Protein AF-A0A4V1VGE4-F1 (afdb_monomer)

Sequence (215 aa):
MSDNNEFGLTLDGLDRSDQLVPPGRWAVPATAMPQLSWGDLATVPGPGGRGWVIDEMTIAEPVEGANGEAGYLLVPMGESVAARRRGEENGEGMVAVMPRWEATQNIYVYRDESISGRRDALPEAAPAMLERVGSSMFEPPMLRPRPAVELPSFIGRRMRGVIEGKWVWCVPITEPYEAGDDINVDVVRMSTWPSVIYGQDVPTFTIPAHRLFTY

Structure (mmCIF, N/CA/C/O backbone):
data_AF-A0A4V1VGE4-F1
#
_entry.id   AF-A0A4V1VGE4-F1
#
loop_
_atom_site.group_PDB
_atom_site.id
_atom_site.type_symbol
_atom_site.label_atom_id
_atom_site.label_alt_id
_atom_site.label_comp_id
_atom_site.label_asym_id
_atom_site.label_entity_id
_atom_site.label_seq_id
_atom_site.pdbx_PDB_ins_code
_atom_site.Cartn_x
_atom_site.Cartn_y
_atom_site.Cartn_z
_atom_site.occupancy
_atom_site.B_iso_or_equiv
_atom_site.auth_seq_id
_atom_site.auth_comp_id
_atom_site.auth_asym_id
_atom_site.auth_atom_id
_atom_site.pdbx_PDB_model_num
ATOM 1 N N . MET A 1 1 ? 9.790 22.008 8.834 1.00 28.47 1 MET A N 1
ATOM 2 C CA . MET A 1 1 ? 10.632 20.815 8.640 1.00 28.47 1 MET A CA 1
ATOM 3 C C . MET A 1 1 ? 9.797 19.859 7.825 1.00 28.47 1 MET A C 1
ATOM 5 O O . MET A 1 1 ? 8.731 19.484 8.285 1.00 28.47 1 MET A O 1
ATOM 9 N N . SER A 1 2 ? 10.171 19.635 6.570 1.00 28.59 2 SER A N 1
ATOM 10 C CA . SER A 1 2 ? 9.561 18.591 5.754 1.00 28.59 2 SER A CA 1
ATOM 11 C C . SER A 1 2 ? 10.011 17.265 6.346 1.00 28.59 2 SER A C 1
ATOM 13 O O . SER A 1 2 ? 11.214 17.004 6.348 1.00 28.59 2 SER A O 1
ATOM 15 N N . ASP A 1 3 ? 9.081 16.487 6.895 1.00 30.34 3 ASP A N 1
ATOM 16 C CA . ASP A 1 3 ? 9.358 15.103 7.257 1.00 30.34 3 ASP A CA 1
ATOM 17 C C . ASP A 1 3 ? 9.833 14.407 5.986 1.00 30.34 3 ASP A C 1
ATOM 19 O O . ASP A 1 3 ? 9.074 14.190 5.038 1.00 30.34 3 ASP A O 1
ATOM 23 N N . ASN A 1 4 ? 11.142 14.163 5.925 1.00 30.50 4 ASN A N 1
ATOM 24 C CA . ASN A 1 4 ? 11.716 13.296 4.923 1.00 30.50 4 ASN A CA 1
ATOM 25 C C . ASN A 1 4 ? 11.051 11.950 5.146 1.00 30.50 4 ASN A C 1
ATOM 27 O O . ASN A 1 4 ? 11.245 11.304 6.170 1.00 30.50 4 ASN A O 1
ATOM 31 N N . ASN A 1 5 ? 10.209 11.592 4.190 1.00 39.81 5 ASN A N 1
ATOM 32 C CA . ASN A 1 5 ? 9.506 10.337 4.114 1.00 39.81 5 ASN A CA 1
ATOM 33 C C . ASN A 1 5 ? 10.549 9.231 3.892 1.00 39.81 5 ASN A C 1
ATOM 35 O O . ASN A 1 5 ? 10.782 8.779 2.772 1.00 39.81 5 ASN A O 1
ATOM 39 N N . GLU A 1 6 ? 11.247 8.873 4.972 1.00 35.44 6 GLU A N 1
ATOM 40 C CA . GLU A 1 6 ? 12.464 8.055 5.008 1.00 35.44 6 GLU A CA 1
ATOM 41 C C . GLU A 1 6 ? 12.228 6.666 4.390 1.00 35.44 6 GLU A C 1
ATOM 43 O O . GLU A 1 6 ? 13.157 5.998 3.945 1.00 35.44 6 GLU A O 1
ATOM 48 N N . PHE A 1 7 ? 10.961 6.276 4.227 1.00 37.47 7 PHE A N 1
ATOM 49 C CA . PHE A 1 7 ? 10.534 5.000 3.668 1.00 37.47 7 PHE A CA 1
ATOM 50 C C . PHE A 1 7 ? 10.117 5.036 2.189 1.00 37.47 7 PHE A C 1
ATOM 52 O O . PHE A 1 7 ? 9.757 3.987 1.663 1.00 37.47 7 PHE A O 1
ATOM 59 N N . GLY A 1 8 ? 10.171 6.183 1.494 1.00 31.58 8 GLY A N 1
ATOM 60 C CA . GLY A 1 8 ? 9.902 6.300 0.042 1.00 31.58 8 GLY A CA 1
ATOM 61 C C . GLY A 1 8 ? 8.455 6.018 -0.398 1.00 31.58 8 GLY A C 1
ATOM 62 O O . GLY A 1 8 ? 8.042 6.373 -1.501 1.00 31.58 8 GLY A O 1
ATOM 63 N N . LEU A 1 9 ? 7.652 5.453 0.497 1.00 38.41 9 LEU A N 1
ATOM 64 C CA . LEU A 1 9 ? 6.226 5.262 0.360 1.00 38.41 9 LEU A CA 1
ATOM 65 C C . LEU A 1 9 ? 5.553 6.641 0.385 1.00 38.41 9 LEU A C 1
ATOM 67 O O . LEU A 1 9 ? 5.329 7.209 1.451 1.00 38.41 9 LEU A O 1
ATOM 71 N N . THR A 1 10 ? 5.219 7.213 -0.771 1.00 40.41 10 THR A N 1
ATOM 72 C CA . THR A 1 10 ? 4.451 8.470 -0.827 1.00 40.41 10 THR A CA 1
ATOM 73 C C . THR A 1 10 ? 3.008 8.176 -0.384 1.00 40.41 10 THR A C 1
ATOM 75 O O . THR A 1 10 ? 2.148 7.870 -1.204 1.00 40.41 10 THR A O 1
ATOM 78 N N . LEU A 1 11 ? 2.761 8.155 0.934 1.00 46.00 11 LEU A N 1
ATOM 79 C CA . LEU A 1 11 ? 1.488 7.743 1.559 1.00 46.00 11 LEU A CA 1
ATOM 80 C C . LEU A 1 11 ? 0.749 8.893 2.238 1.00 46.00 11 LEU A C 1
ATOM 82 O O . LEU A 1 11 ? -0.369 8.661 2.710 1.00 46.00 11 LEU A O 1
ATOM 86 N N . ASP A 1 12 ? 1.355 10.079 2.299 1.00 42.59 12 ASP A N 1
ATOM 87 C CA . ASP A 1 12 ? 0.774 11.235 2.970 1.00 42.59 12 ASP A CA 1
ATOM 88 C C . ASP A 1 12 ? -0.404 11.766 2.159 1.00 42.59 12 ASP A C 1
ATOM 90 O O . ASP A 1 12 ? -0.267 12.272 1.044 1.00 42.59 12 ASP A O 1
ATOM 94 N N . GLY A 1 13 ? -1.592 11.558 2.724 1.00 45.75 13 GLY A N 1
ATOM 95 C CA . GLY A 1 13 ? -2.865 11.831 2.086 1.00 45.75 13 GLY A CA 1
ATOM 96 C C . GLY A 1 13 ? -3.118 13.306 1.803 1.00 45.75 13 GLY A C 1
ATOM 97 O O . GLY A 1 13 ? -2.630 14.211 2.479 1.00 45.75 13 GLY A O 1
ATOM 98 N N . LEU A 1 14 ? -3.965 13.511 0.799 1.00 52.72 14 LEU A N 1
ATOM 99 C CA . LEU A 1 14 ? -4.657 14.766 0.534 1.00 52.72 14 LEU A CA 1
ATOM 100 C C . LEU A 1 14 ? -5.490 15.164 1.767 1.00 52.72 14 LEU A C 1
ATOM 102 O O . LEU A 1 14 ? -6.092 14.295 2.399 1.00 52.72 14 LEU A O 1
ATOM 106 N N . ASP A 1 15 ? -5.532 16.462 2.077 1.00 48.47 15 ASP A N 1
ATOM 107 C CA . ASP A 1 15 ? -6.374 17.048 3.130 1.00 48.47 15 ASP A CA 1
ATOM 108 C C . ASP A 1 15 ? -7.856 16.758 2.836 1.00 48.47 15 ASP A C 1
ATOM 110 O O . ASP A 1 15 ? -8.393 17.230 1.828 1.00 48.47 15 ASP A O 1
ATOM 114 N N . ARG A 1 16 ? -8.466 15.841 3.601 1.00 57.81 16 ARG A N 1
ATOM 115 C CA . ARG A 1 16 ? -9.750 15.206 3.243 1.00 57.81 16 ARG A CA 1
ATOM 116 C C . ARG A 1 16 ? -10.560 14.736 4.462 1.00 57.81 16 ARG A C 1
ATOM 118 O O . ARG A 1 16 ? -11.236 13.711 4.369 1.00 57.81 16 ARG A O 1
ATOM 125 N N . SER A 1 17 ? -10.548 15.485 5.571 1.00 52.41 17 SER A N 1
ATOM 126 C CA . SER A 1 17 ? -11.372 15.218 6.775 1.00 52.41 17 SER A CA 1
ATOM 127 C C . SER A 1 17 ? -12.870 15.019 6.499 1.00 52.41 17 SER A C 1
ATOM 129 O O . SER A 1 17 ? -13.583 14.460 7.329 1.00 52.41 17 SER A O 1
ATOM 131 N N . ASP A 1 18 ? -13.338 15.445 5.325 1.00 54.56 18 ASP A N 1
ATOM 132 C CA . ASP A 1 18 ? -14.750 15.487 4.952 1.00 54.56 18 ASP A CA 1
ATOM 133 C C . ASP A 1 18 ? -15.189 14.259 4.121 1.00 54.56 18 ASP A C 1
ATOM 135 O O . ASP A 1 18 ? -16.362 14.133 3.762 1.00 54.56 18 ASP A O 1
ATOM 139 N N . GLN A 1 19 ? -14.266 13.351 3.766 1.00 61.22 19 GLN A N 1
ATOM 140 C CA . GLN A 1 19 ? -14.560 12.138 2.989 1.00 61.22 19 GLN A CA 1
ATOM 141 C C . GLN A 1 19 ? -14.631 10.902 3.892 1.00 61.22 19 GLN A C 1
ATOM 143 O O . GLN A 1 19 ? -13.645 10.530 4.518 1.00 61.22 19 GLN A O 1
ATOM 148 N N . LEU A 1 20 ? -15.787 10.228 3.907 1.00 72.19 20 LEU A N 1
ATOM 149 C CA . LEU A 1 20 ? -16.025 9.017 4.713 1.00 72.19 20 LEU A CA 1
ATOM 150 C C . LEU A 1 20 ? -15.375 7.746 4.139 1.00 72.19 20 LEU A C 1
ATOM 152 O O . LEU A 1 20 ? -15.193 6.775 4.866 1.00 72.19 20 LEU A O 1
ATOM 156 N N . VAL A 1 21 ? -15.045 7.744 2.845 1.00 81.44 21 VAL A N 1
ATOM 157 C CA . VAL A 1 21 ? -14.499 6.595 2.106 1.00 81.44 21 VAL A CA 1
ATOM 158 C C . VAL A 1 21 ? -13.274 7.076 1.320 1.00 81.44 21 VAL A C 1
ATOM 160 O O . VAL A 1 21 ? -13.351 8.150 0.709 1.00 81.44 21 VAL A O 1
ATOM 163 N N . PRO A 1 22 ? -12.148 6.339 1.318 1.00 82.56 22 PRO A N 1
ATOM 164 C CA . PRO A 1 22 ? -10.972 6.735 0.554 1.00 82.56 22 PRO A CA 1
ATOM 165 C C . PRO A 1 22 ? -11.231 6.593 -0.957 1.00 82.56 22 PRO A C 1
ATOM 167 O O . PRO A 1 22 ? -12.156 5.895 -1.361 1.00 82.56 22 PRO A O 1
ATOM 170 N N . PRO A 1 23 ? -10.451 7.250 -1.829 1.00 80.62 23 PRO A N 1
ATOM 171 C CA . PRO A 1 23 ? -10.647 7.143 -3.275 1.00 80.62 23 PRO A CA 1
ATOM 172 C C . PRO A 1 23 ? -10.359 5.725 -3.796 1.00 80.62 23 PRO A C 1
ATOM 174 O O . PRO A 1 23 ? -9.554 4.984 -3.220 1.00 80.62 23 PRO A O 1
ATOM 177 N N . GLY A 1 24 ? -10.978 5.374 -4.929 1.00 83.19 24 GLY A N 1
ATOM 178 C CA . GLY A 1 24 ? -10.543 4.240 -5.746 1.00 83.19 24 GLY A CA 1
ATOM 179 C C . GLY A 1 24 ? -9.117 4.441 -6.257 1.00 83.19 24 GLY A C 1
ATOM 180 O O . GLY A 1 24 ? -8.592 5.558 -6.237 1.00 83.19 24 GLY A O 1
ATOM 181 N N . ARG A 1 25 ? -8.468 3.363 -6.699 1.00 84.44 25 ARG A N 1
ATOM 182 C CA . ARG A 1 25 ? -7.099 3.419 -7.218 1.00 84.44 25 ARG A CA 1
ATOM 183 C C . ARG A 1 25 ? -7.015 2.851 -8.620 1.00 84.44 25 ARG A C 1
ATOM 185 O O . ARG A 1 25 ? -7.435 1.726 -8.874 1.00 84.44 25 ARG A O 1
ATOM 192 N N . TRP A 1 26 ? -6.419 3.627 -9.511 1.00 83.75 26 TRP A N 1
ATOM 193 C CA . TRP A 1 26 ? -6.215 3.264 -10.905 1.00 83.75 26 TRP A CA 1
ATOM 194 C C . TRP A 1 26 ? -4.772 2.847 -11.125 1.00 83.75 26 TRP A C 1
ATOM 196 O O . TRP A 1 26 ? -3.849 3.453 -10.578 1.00 83.75 26 TRP A O 1
ATOM 206 N N . ALA A 1 27 ? -4.586 1.804 -11.920 1.00 84.00 27 ALA A N 1
ATOM 207 C CA . ALA A 1 27 ? -3.272 1.383 -12.358 1.00 84.00 27 ALA A CA 1
ATOM 208 C C . ALA A 1 27 ? -2.800 2.304 -13.492 1.00 84.00 27 ALA A C 1
ATOM 210 O O . ALA A 1 27 ? -3.430 2.391 -14.544 1.00 84.00 27 ALA A O 1
ATOM 211 N N . VAL A 1 28 ? -1.692 3.005 -13.263 1.00 82.88 28 VAL A N 1
ATOM 212 C CA . VAL A 1 28 ? -1.073 3.923 -14.223 1.00 82.88 28 VAL A CA 1
ATOM 213 C C . VAL A 1 28 ? 0.210 3.283 -14.753 1.00 82.88 28 VAL A C 1
ATOM 215 O O . VAL A 1 28 ? 1.009 2.818 -13.936 1.00 82.88 28 VAL A O 1
ATOM 218 N N . PRO A 1 29 ? 0.447 3.247 -16.078 1.00 85.94 29 PRO A N 1
ATOM 219 C CA . PRO A 1 29 ? 1.703 2.741 -16.625 1.00 85.94 29 PRO A CA 1
ATOM 220 C C . PRO A 1 29 ? 2.905 3.486 -16.037 1.00 85.94 29 PRO A C 1
ATOM 222 O O . PRO A 1 29 ? 2.914 4.718 -16.004 1.00 85.94 29 PRO A O 1
ATOM 225 N N . ALA A 1 30 ? 3.944 2.761 -15.625 1.00 87.19 30 ALA A N 1
ATOM 226 C CA . ALA A 1 30 ? 5.162 3.356 -15.075 1.00 87.19 30 ALA A CA 1
ATOM 227 C C . ALA A 1 30 ? 5.861 4.297 -16.071 1.00 87.19 30 ALA A C 1
ATOM 229 O O . ALA A 1 30 ? 6.469 5.282 -15.667 1.00 87.19 30 ALA A O 1
ATOM 230 N N . THR A 1 31 ? 5.712 4.053 -17.376 1.00 84.00 31 THR A N 1
ATOM 231 C CA . THR A 1 31 ? 6.235 4.912 -18.454 1.00 84.00 31 THR A CA 1
ATOM 232 C C . THR A 1 31 ? 5.624 6.315 -18.483 1.00 84.00 31 THR A C 1
ATOM 234 O O . THR A 1 31 ? 6.225 7.228 -19.044 1.00 84.00 31 THR A O 1
ATOM 237 N N . ALA A 1 32 ? 4.439 6.499 -17.896 1.00 80.69 32 ALA A N 1
ATOM 238 C CA . ALA A 1 32 ? 3.758 7.789 -17.800 1.00 80.69 32 ALA A CA 1
ATOM 239 C C . ALA A 1 32 ? 4.060 8.528 -16.485 1.00 80.69 32 ALA A C 1
ATOM 241 O O . ALA A 1 32 ? 3.524 9.612 -16.247 1.00 80.69 32 ALA A O 1
ATOM 242 N N . MET A 1 33 ? 4.886 7.943 -15.618 1.00 78.06 33 MET A N 1
ATOM 243 C CA . MET A 1 33 ? 5.191 8.469 -14.296 1.00 78.06 33 MET A CA 1
ATOM 244 C C . MET A 1 33 ? 6.604 9.067 -14.263 1.00 78.06 33 MET A C 1
ATOM 246 O O . MET A 1 33 ? 7.485 8.627 -15.003 1.00 78.06 33 MET A O 1
ATOM 250 N N . PRO A 1 34 ? 6.863 10.039 -13.368 1.00 78.25 34 PRO A N 1
ATOM 251 C CA . PRO A 1 34 ? 8.222 10.303 -12.909 1.00 78.25 34 PRO A CA 1
ATOM 252 C C . PRO A 1 34 ? 8.872 9.019 -12.373 1.00 78.25 34 PRO A C 1
ATOM 254 O O . PRO A 1 34 ? 8.179 8.037 -12.097 1.00 78.25 34 PRO A O 1
ATOM 257 N N . GLN A 1 35 ? 10.192 9.045 -12.180 1.00 82.38 35 GLN A N 1
ATOM 258 C CA . GLN A 1 35 ? 10.927 7.911 -11.619 1.00 82.38 35 GLN A CA 1
ATOM 259 C C . GLN A 1 35 ? 10.235 7.375 -10.356 1.00 82.38 35 GLN A C 1
ATOM 261 O O . GLN A 1 35 ? 9.988 8.124 -9.411 1.00 82.38 35 GLN A O 1
ATOM 266 N N . LEU A 1 36 ? 9.909 6.081 -10.377 1.00 85.75 36 LEU A N 1
ATOM 267 C CA . LEU A 1 36 ? 9.234 5.415 -9.269 1.00 85.75 36 LEU A CA 1
ATOM 268 C C . LEU A 1 36 ? 10.149 5.295 -8.050 1.00 85.75 36 LEU A C 1
ATOM 270 O O . LEU A 1 36 ? 11.365 5.123 -8.186 1.00 85.75 36 LEU A O 1
ATOM 274 N N . SER A 1 37 ? 9.537 5.346 -6.870 1.00 83.31 37 SER A N 1
ATOM 275 C CA . SER A 1 37 ? 10.232 5.307 -5.583 1.00 83.31 37 SER A CA 1
ATOM 276 C C . SER A 1 37 ? 10.092 3.947 -4.915 1.00 83.31 37 SER A C 1
ATOM 278 O O . SER A 1 37 ? 9.105 3.241 -5.125 1.00 83.31 37 SER A O 1
ATOM 280 N N . TRP A 1 38 ? 11.047 3.604 -4.048 1.00 81.31 38 TRP A N 1
ATOM 281 C CA . TRP A 1 38 ? 10.937 2.433 -3.179 1.00 81.31 38 TRP A CA 1
ATOM 282 C C . TRP A 1 38 ? 9.576 2.403 -2.462 1.00 81.31 38 TRP A C 1
ATOM 284 O O . TRP A 1 38 ? 9.145 3.401 -1.885 1.00 81.31 38 TRP A O 1
ATOM 294 N N . GLY A 1 39 ? 8.922 1.244 -2.456 1.00 77.38 39 GLY A N 1
ATOM 295 C CA . GLY A 1 39 ? 7.640 1.021 -1.794 1.00 77.38 39 GLY A CA 1
ATOM 296 C C . GLY A 1 39 ? 6.418 1.350 -2.654 1.00 77.38 39 GLY A C 1
ATOM 297 O O . GLY A 1 39 ? 5.305 0.988 -2.268 1.00 77.38 39 GLY A O 1
ATOM 298 N N . ASP A 1 40 ? 6.584 1.977 -3.824 1.00 82.50 40 ASP A N 1
ATOM 299 C CA . ASP A 1 40 ? 5.468 2.184 -4.748 1.00 82.50 40 ASP A CA 1
ATOM 300 C C . ASP A 1 40 ? 4.785 0.851 -5.071 1.00 82.50 40 ASP A C 1
ATOM 302 O O . ASP A 1 40 ? 5.434 -0.122 -5.452 1.00 82.50 40 ASP A O 1
ATOM 306 N N . LEU A 1 41 ? 3.462 0.808 -4.912 1.00 85.00 41 LEU A N 1
ATOM 307 C CA . LEU A 1 41 ? 2.685 -0.402 -5.154 1.00 85.00 41 LEU A CA 1
ATOM 308 C C . LEU A 1 41 ? 2.542 -0.649 -6.642 1.00 85.00 41 LEU A C 1
ATOM 310 O O . LEU A 1 41 ? 1.923 0.149 -7.353 1.00 85.00 41 LEU A O 1
ATOM 314 N N . ALA A 1 42 ? 3.100 -1.773 -7.069 1.00 88.38 42 ALA A N 1
ATOM 315 C CA . ALA A 1 42 ? 3.165 -2.179 -8.450 1.00 88.38 42 ALA A CA 1
ATOM 316 C C . ALA A 1 42 ? 2.278 -3.401 -8.699 1.00 88.38 42 ALA A C 1
ATOM 318 O O . ALA A 1 42 ? 2.181 -4.324 -7.889 1.00 88.38 42 ALA A O 1
ATOM 319 N N . THR A 1 43 ? 1.664 -3.419 -9.873 1.00 90.50 43 THR A N 1
ATOM 320 C CA . THR A 1 43 ? 1.081 -4.610 -10.471 1.00 90.50 43 THR A CA 1
ATOM 321 C C . THR A 1 43 ? 1.749 -4.869 -11.810 1.00 90.50 43 THR A C 1
ATOM 323 O O . THR A 1 43 ? 2.175 -3.946 -12.509 1.00 90.50 43 THR A O 1
ATOM 326 N N . VAL A 1 44 ? 1.875 -6.149 -12.142 1.00 90.50 44 VAL A N 1
ATOM 327 C CA . VAL A 1 44 ? 2.521 -6.618 -13.365 1.00 90.50 44 VAL A CA 1
ATOM 328 C C . VAL A 1 44 ? 1.698 -7.734 -13.995 1.00 90.50 44 VAL A C 1
ATOM 330 O O . VAL A 1 44 ? 0.962 -8.430 -13.279 1.00 90.50 44 VAL A O 1
ATOM 333 N N . PRO A 1 45 ? 1.829 -7.953 -15.313 1.00 87.56 45 PRO A N 1
ATOM 334 C CA . PRO A 1 45 ? 1.212 -9.088 -15.970 1.00 87.56 45 PRO A CA 1
ATOM 335 C C . PRO A 1 45 ? 1.613 -10.410 -15.308 1.00 87.56 45 PRO A C 1
ATOM 337 O O . PRO A 1 45 ? 2.771 -10.642 -14.929 1.00 87.56 45 PRO A O 1
ATOM 340 N N . GLY A 1 46 ? 0.630 -11.298 -15.188 1.00 83.94 46 GLY A N 1
ATOM 341 C CA . GLY A 1 46 ? 0.848 -12.681 -14.803 1.00 83.94 46 GLY A CA 1
ATOM 342 C C . GLY A 1 46 ? 1.676 -13.437 -15.853 1.00 83.94 46 GLY A C 1
ATOM 343 O O . GLY A 1 46 ? 1.789 -12.996 -17.004 1.00 83.94 46 GLY A O 1
ATOM 344 N N . PRO A 1 47 ? 2.252 -14.597 -15.493 1.00 79.50 47 PRO A N 1
ATOM 345 C CA . PRO A 1 47 ? 3.015 -15.423 -16.424 1.00 79.50 47 PRO A CA 1
ATOM 346 C C . PRO A 1 47 ? 2.246 -15.701 -17.725 1.00 79.50 47 PRO A C 1
ATOM 348 O O . PRO A 1 47 ? 1.077 -16.090 -17.711 1.00 79.50 47 PRO A O 1
ATOM 351 N N . GLY A 1 48 ? 2.902 -15.483 -18.868 1.00 79.25 48 GLY A N 1
ATOM 352 C CA . GLY A 1 48 ? 2.290 -15.659 -20.189 1.00 79.25 48 GLY A CA 1
ATOM 353 C C . GLY A 1 48 ? 1.199 -14.636 -20.536 1.00 79.25 48 GLY A C 1
ATOM 354 O O . GLY A 1 48 ? 0.377 -14.919 -21.406 1.00 79.25 48 GLY A O 1
ATOM 355 N N . GLY A 1 49 ? 1.152 -13.490 -19.845 1.00 75.12 49 GLY A N 1
ATOM 356 C CA . GLY A 1 49 ? 0.159 -12.433 -20.077 1.00 75.12 49 GLY A CA 1
ATOM 357 C C . GLY A 1 49 ? -1.258 -12.819 -19.649 1.00 75.12 49 GLY A C 1
ATOM 358 O O . GLY A 1 49 ? -2.233 -12.243 -20.125 1.00 75.12 49 GLY A O 1
ATOM 359 N N . ARG A 1 50 ? -1.395 -13.839 -18.792 1.00 77.62 50 ARG A N 1
ATOM 360 C CA . ARG A 1 50 ? -2.690 -14.322 -18.308 1.00 77.62 50 ARG A CA 1
ATOM 361 C C . ARG A 1 50 ? -2.963 -13.739 -16.927 1.00 77.62 50 ARG A C 1
ATOM 363 O O . ARG A 1 50 ? -2.494 -14.268 -15.922 1.00 77.62 50 ARG A O 1
ATOM 370 N N . GLY A 1 51 ? -3.739 -12.660 -16.896 1.00 81.62 51 GLY A N 1
ATOM 371 C CA . GLY A 1 51 ? -4.137 -11.986 -15.661 1.00 81.62 51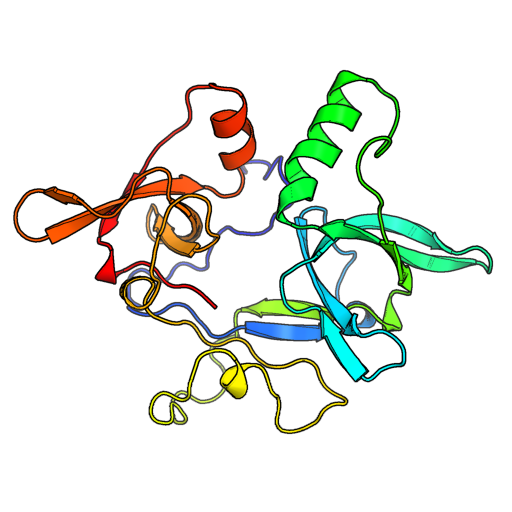 GLY A CA 1
ATOM 372 C C . GLY A 1 51 ? -3.042 -11.094 -15.077 1.00 81.62 51 GLY A C 1
ATOM 373 O O . GLY A 1 51 ? -2.082 -10.739 -15.760 1.00 81.62 51 GLY A O 1
ATOM 374 N N . TRP A 1 52 ? -3.204 -10.735 -13.804 1.00 84.50 52 TRP A N 1
ATOM 375 C CA . TRP A 1 52 ? -2.410 -9.706 -13.133 1.00 84.50 52 TRP A CA 1
ATOM 376 C C . TRP A 1 52 ? -1.973 -10.156 -11.742 1.00 84.50 52 TRP A C 1
ATOM 378 O O . TRP A 1 52 ? -2.746 -10.767 -11.005 1.00 84.50 52 TRP A O 1
ATOM 388 N N . VAL A 1 53 ? -0.739 -9.817 -11.372 1.00 84.88 53 VAL A N 1
ATOM 389 C CA . VAL A 1 53 ? -0.242 -9.917 -9.995 1.00 84.88 53 VAL A CA 1
ATOM 390 C C . VAL A 1 53 ? -0.587 -8.603 -9.297 1.00 84.88 53 VAL A C 1
ATOM 392 O O . VAL A 1 53 ? 0.124 -7.611 -9.450 1.00 84.88 53 VAL A O 1
ATOM 395 N N . ILE A 1 54 ? -1.736 -8.557 -8.626 1.00 80.31 54 ILE A N 1
ATOM 396 C CA . ILE A 1 54 ? -2.340 -7.321 -8.101 1.00 80.31 54 ILE A CA 1
ATOM 397 C C . ILE A 1 54 ? -1.875 -7.078 -6.673 1.00 80.31 54 ILE A C 1
ATOM 399 O O . ILE A 1 54 ? -2.090 -7.934 -5.825 1.00 80.31 54 ILE A O 1
ATOM 403 N N . ASP A 1 55 ? -1.312 -5.899 -6.398 1.00 69.88 55 ASP A N 1
ATOM 404 C CA . ASP A 1 55 ? -0.971 -5.426 -5.045 1.00 69.88 55 ASP A CA 1
ATOM 405 C C . ASP A 1 55 ? 0.036 -6.272 -4.245 1.00 69.88 55 ASP A C 1
ATOM 407 O O . ASP A 1 55 ? 0.344 -5.927 -3.103 1.00 69.88 55 ASP A O 1
ATOM 411 N N . GLU A 1 56 ? 0.587 -7.327 -4.844 1.00 76.31 56 GLU A N 1
ATOM 412 C CA . GLU A 1 56 ? 1.564 -8.210 -4.203 1.00 76.31 56 GLU A CA 1
ATOM 413 C C . GLU A 1 56 ? 2.998 -7.686 -4.304 1.00 76.31 56 GLU A C 1
ATOM 415 O O . GLU A 1 56 ? 3.862 -8.185 -3.593 1.00 76.31 56 GLU A O 1
ATOM 420 N N . MET A 1 57 ? 3.275 -6.694 -5.158 1.00 87.44 57 MET A N 1
ATOM 421 C CA . MET A 1 57 ? 4.637 -6.234 -5.442 1.00 87.44 57 MET A CA 1
ATOM 422 C C . MET A 1 57 ? 4.830 -4.756 -5.095 1.00 87.44 57 MET A C 1
ATOM 424 O O . MET A 1 57 ? 3.949 -3.921 -5.306 1.00 87.44 57 MET A O 1
ATOM 428 N N . THR A 1 58 ? 6.021 -4.417 -4.616 1.00 88.38 58 THR A N 1
ATOM 429 C CA . THR A 1 58 ? 6.484 -3.035 -4.452 1.00 88.38 58 THR A CA 1
ATOM 430 C C . THR A 1 58 ? 7.730 -2.786 -5.284 1.00 88.38 58 THR A C 1
ATOM 432 O O . THR A 1 58 ? 8.575 -3.676 -5.412 1.00 88.38 58 THR A O 1
ATOM 435 N N . ILE A 1 59 ? 7.875 -1.562 -5.789 1.00 88.88 59 ILE A N 1
ATOM 436 C CA . ILE A 1 59 ? 9.126 -1.076 -6.373 1.00 88.88 59 ILE A CA 1
ATOM 437 C C . ILE A 1 59 ? 10.215 -1.124 -5.305 1.00 88.88 59 ILE A C 1
ATOM 439 O O . ILE A 1 59 ? 10.017 -0.633 -4.195 1.00 88.88 59 ILE A O 1
ATOM 443 N N . ALA A 1 60 ? 11.356 -1.710 -5.641 1.00 85.81 60 ALA A N 1
ATOM 444 C CA . ALA A 1 60 ? 12.552 -1.641 -4.824 1.00 85.81 60 ALA A CA 1
ATOM 445 C C . ALA A 1 60 ? 13.478 -0.548 -5.365 1.00 85.81 60 ALA A C 1
ATOM 447 O O . ALA A 1 60 ? 13.555 0.550 -4.818 1.00 85.81 60 ALA A O 1
ATOM 448 N N . GLU A 1 61 ? 14.122 -0.812 -6.497 1.00 87.75 61 GLU A N 1
ATOM 449 C CA . GLU A 1 61 ? 15.102 0.098 -7.083 1.00 87.75 61 GLU A CA 1
ATOM 450 C C . GLU A 1 61 ? 15.090 0.040 -8.617 1.00 87.75 61 GLU A C 1
ATOM 452 O O . GLU A 1 61 ? 14.700 -0.983 -9.195 1.00 87.75 61 GLU A O 1
ATOM 457 N N . PRO A 1 62 ? 15.484 1.134 -9.290 1.00 90.75 62 PRO A N 1
ATOM 458 C CA . PRO A 1 62 ? 15.669 1.147 -10.736 1.00 90.75 62 PRO A CA 1
A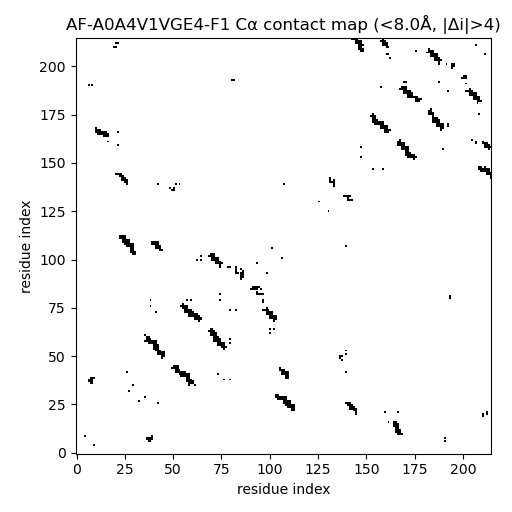TOM 459 C C . PRO A 1 62 ? 16.897 0.315 -11.123 1.00 90.75 62 PRO A C 1
ATOM 461 O O . PRO A 1 62 ? 17.981 0.514 -10.579 1.00 90.75 62 PRO A O 1
ATOM 464 N N . VAL A 1 63 ? 16.742 -0.586 -12.092 1.00 91.12 63 VAL A N 1
ATOM 465 C CA . VAL A 1 63 ? 17.834 -1.432 -12.596 1.00 91.12 63 VAL A CA 1
ATOM 466 C C . VAL A 1 63 ? 17.718 -1.585 -14.106 1.00 91.12 63 VAL A C 1
ATOM 468 O O . VAL A 1 63 ? 16.646 -1.866 -14.645 1.00 91.12 63 VAL A O 1
ATOM 471 N N . GLU A 1 64 ? 18.846 -1.433 -14.791 1.00 92.19 64 GLU A N 1
ATOM 472 C CA . GLU A 1 64 ? 18.953 -1.692 -16.223 1.00 92.19 64 GLU A CA 1
ATOM 473 C C . GLU A 1 64 ? 18.983 -3.206 -16.487 1.00 92.19 64 GLU A C 1
ATOM 475 O O . GLU A 1 64 ? 19.747 -3.953 -15.873 1.00 92.19 64 GLU A O 1
ATOM 480 N N . GLY A 1 65 ? 18.112 -3.675 -17.379 1.00 88.94 65 GLY A N 1
ATOM 481 C CA . GLY A 1 65 ? 18.063 -5.069 -17.803 1.00 88.94 65 GLY A CA 1
ATOM 482 C C . GLY A 1 65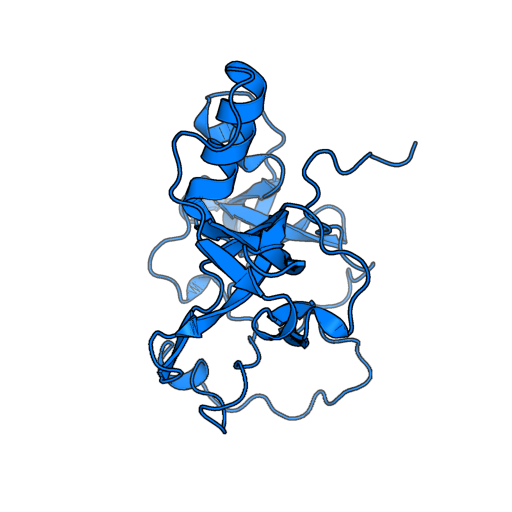 ? 19.269 -5.464 -18.657 1.00 88.94 65 GLY A C 1
ATOM 483 O O . GLY A 1 65 ? 20.015 -4.622 -19.151 1.00 88.94 65 GLY A O 1
ATOM 484 N N . ALA A 1 66 ? 19.416 -6.766 -18.918 1.00 85.31 66 ALA A N 1
ATOM 485 C CA . ALA A 1 66 ? 20.567 -7.324 -19.642 1.00 85.31 66 ALA A CA 1
ATOM 486 C C . ALA A 1 66 ? 20.810 -6.724 -21.047 1.00 85.31 66 ALA A C 1
ATOM 488 O O . ALA A 1 66 ? 21.923 -6.801 -21.559 1.00 85.31 66 ALA A O 1
ATOM 489 N N . ASN A 1 67 ? 19.783 -6.125 -21.660 1.00 89.44 67 ASN A N 1
ATOM 490 C CA . ASN A 1 67 ? 19.839 -5.516 -22.993 1.00 89.44 67 ASN A CA 1
ATOM 491 C C . ASN A 1 67 ? 19.847 -3.975 -22.970 1.00 89.44 67 ASN A C 1
ATOM 493 O O . ASN A 1 67 ? 19.561 -3.357 -23.993 1.00 89.44 67 ASN A O 1
ATOM 497 N N . GLY A 1 68 ? 20.105 -3.347 -21.822 1.00 90.31 68 GLY A N 1
ATOM 498 C CA . GLY A 1 68 ? 20.044 -1.889 -21.689 1.00 90.31 68 GLY A CA 1
ATOM 499 C C . GLY A 1 68 ? 18.638 -1.327 -21.467 1.00 90.31 68 GLY A C 1
ATOM 500 O O . GLY A 1 68 ? 18.409 -0.124 -21.570 1.00 90.31 68 GLY A O 1
ATOM 501 N N . GLU A 1 69 ? 17.662 -2.197 -21.211 1.00 93.56 69 GLU A N 1
ATOM 502 C CA . GLU A 1 69 ? 16.269 -1.804 -21.025 1.00 93.56 69 GLU A CA 1
ATOM 503 C C . GLU A 1 69 ? 16.042 -1.238 -19.620 1.00 93.56 69 GLU A C 1
ATOM 505 O O . GLU A 1 69 ? 16.369 -1.884 -18.625 1.00 93.56 69 GLU A O 1
ATOM 510 N N . ALA A 1 70 ? 15.432 -0.056 -19.526 1.00 93.00 70 ALA A N 1
ATOM 511 C CA . ALA A 1 70 ? 15.070 0.526 -18.240 1.00 93.00 70 ALA A CA 1
ATOM 512 C C . ALA A 1 70 ? 14.002 -0.326 -17.536 1.00 93.00 70 ALA A C 1
ATOM 514 O O . ALA A 1 70 ? 12.915 -0.570 -18.076 1.00 93.00 70 ALA A O 1
ATOM 515 N N . GLY A 1 71 ? 14.274 -0.719 -16.297 1.00 94.56 71 GLY A N 1
ATOM 516 C CA . GLY A 1 71 ? 13.368 -1.522 -15.490 1.00 94.56 71 GLY A CA 1
ATOM 517 C C . GLY A 1 71 ? 13.515 -1.256 -14.001 1.00 94.56 71 GLY A C 1
ATOM 518 O O . GLY A 1 71 ? 14.235 -0.355 -13.564 1.00 94.56 71 GLY A O 1
ATOM 519 N N . TYR A 1 72 ? 12.806 -2.062 -13.223 1.00 94.31 72 TYR A N 1
ATOM 520 C CA . TYR A 1 72 ? 12.842 -2.020 -11.769 1.00 94.31 72 TYR A CA 1
ATOM 521 C C . TYR A 1 72 ? 12.960 -3.428 -11.206 1.00 94.31 72 TYR A C 1
ATOM 523 O O . TYR A 1 72 ? 12.414 -4.385 -11.759 1.00 94.31 72 TYR A O 1
ATOM 531 N N . LEU A 1 73 ? 13.627 -3.540 -10.062 1.00 91.56 73 LEU A N 1
ATOM 532 C CA . LEU A 1 73 ? 13.444 -4.690 -9.192 1.00 91.56 73 LEU A CA 1
ATOM 533 C C . LEU A 1 73 ? 12.147 -4.517 -8.410 1.00 91.56 73 LEU A C 1
ATOM 535 O O . LEU A 1 73 ? 11.881 -3.468 -7.823 1.00 91.56 73 LEU A O 1
ATOM 539 N N . LEU A 1 74 ? 11.345 -5.572 -8.408 1.00 90.75 74 LEU A N 1
ATOM 540 C CA . LEU A 1 74 ? 10.110 -5.687 -7.658 1.00 90.75 74 LEU A CA 1
ATOM 541 C C . LEU A 1 74 ? 10.295 -6.725 -6.562 1.00 90.75 74 LEU A C 1
ATOM 543 O O . LEU A 1 74 ? 10.846 -7.798 -6.802 1.00 90.75 74 LEU A O 1
ATOM 547 N N . VAL A 1 75 ? 9.775 -6.443 -5.377 1.00 87.31 75 VAL A N 1
ATOM 548 C CA . VAL A 1 75 ? 9.795 -7.378 -4.246 1.00 87.31 75 VAL A CA 1
ATOM 549 C C . VAL A 1 75 ? 8.381 -7.600 -3.729 1.00 87.31 75 VAL A C 1
ATOM 551 O O . VAL A 1 75 ? 7.576 -6.665 -3.787 1.00 87.31 75 VAL A O 1
ATOM 554 N N . PRO A 1 76 ? 8.051 -8.804 -3.227 1.00 84.44 76 PRO A N 1
ATOM 555 C CA . PRO A 1 76 ? 6.772 -9.024 -2.577 1.00 84.44 76 PRO A CA 1
ATOM 556 C C . PRO A 1 76 ? 6.565 -8.010 -1.451 1.00 84.44 76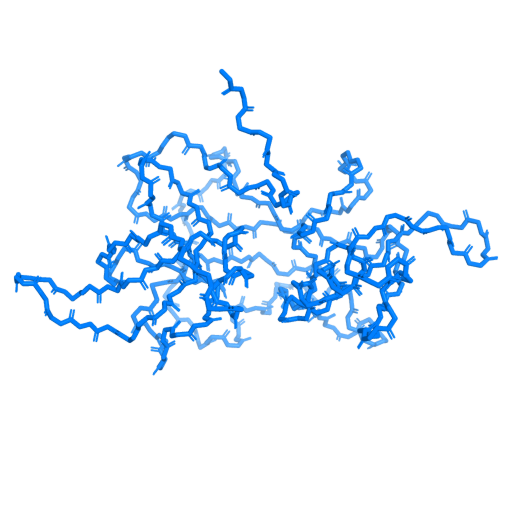 PRO A C 1
ATOM 558 O O . PRO A 1 76 ? 7.479 -7.779 -0.657 1.00 84.44 76 PRO A O 1
ATOM 561 N N . MET A 1 77 ? 5.378 -7.413 -1.344 1.00 76.62 77 MET A N 1
ATOM 562 C CA . MET A 1 77 ? 5.108 -6.365 -0.351 1.00 76.62 77 MET A CA 1
ATOM 563 C C . MET A 1 77 ? 5.456 -6.841 1.069 1.00 76.62 77 MET A C 1
ATOM 565 O O . MET A 1 77 ? 6.105 -6.109 1.818 1.00 76.62 77 MET A O 1
ATOM 569 N N . GLY A 1 78 ? 5.076 -8.077 1.414 1.00 71.75 78 GLY A N 1
ATOM 570 C CA . GLY A 1 78 ? 5.362 -8.689 2.717 1.00 71.75 78 GLY A CA 1
ATOM 571 C C . GLY A 1 78 ? 6.855 -8.876 3.011 1.00 71.75 78 GLY A C 1
ATOM 572 O O . GLY A 1 78 ? 7.248 -8.929 4.172 1.00 71.75 78 GLY A O 1
ATOM 573 N N . GLU A 1 79 ? 7.691 -8.921 1.975 1.00 75.62 79 GLU A N 1
ATOM 574 C CA . GLU A 1 79 ? 9.140 -9.105 2.084 1.00 75.62 79 GLU A CA 1
ATOM 575 C C . GLU A 1 79 ? 9.920 -7.800 1.882 1.00 75.62 79 GLU A C 1
ATOM 577 O O . GLU A 1 79 ? 11.075 -7.712 2.290 1.00 75.62 79 GLU A O 1
ATOM 582 N N . SER A 1 80 ? 9.295 -6.767 1.307 1.00 73.31 80 SER A N 1
ATOM 583 C CA . SER A 1 80 ? 9.940 -5.492 0.959 1.00 73.31 80 SER A CA 1
ATOM 584 C C . SER A 1 80 ? 10.646 -4.844 2.152 1.00 73.31 80 SER A C 1
ATOM 586 O O . SER A 1 80 ? 11.804 -4.438 2.084 1.00 73.31 80 SER A O 1
ATOM 588 N N . VAL A 1 81 ? 9.975 -4.842 3.296 1.00 70.12 81 VAL A N 1
ATOM 589 C CA . VAL A 1 81 ? 10.486 -4.328 4.561 1.00 70.12 81 VAL A CA 1
ATOM 590 C C . VAL A 1 81 ? 11.742 -5.073 5.022 1.00 70.12 81 VAL A C 1
ATOM 592 O O . VAL A 1 81 ? 12.742 -4.449 5.381 1.00 70.12 81 VAL A O 1
ATOM 595 N N . ALA A 1 82 ? 11.702 -6.406 4.987 1.00 67.94 82 ALA A N 1
ATOM 596 C CA . ALA A 1 82 ? 12.831 -7.241 5.377 1.00 67.94 82 ALA A CA 1
ATOM 597 C C . ALA A 1 82 ? 13.997 -7.111 4.383 1.00 67.94 82 ALA A C 1
ATOM 599 O O . ALA A 1 82 ? 15.154 -7.103 4.804 1.00 67.94 82 ALA A O 1
ATOM 600 N N . ALA A 1 83 ? 13.698 -6.971 3.085 1.00 67.69 83 ALA A N 1
ATOM 601 C CA . ALA A 1 83 ? 14.688 -6.782 2.027 1.00 67.69 83 ALA A CA 1
ATOM 602 C C . ALA A 1 83 ? 15.520 -5.516 2.258 1.00 67.69 83 ALA A C 1
ATOM 604 O O . ALA A 1 83 ? 16.748 -5.573 2.250 1.00 67.69 83 ALA A O 1
ATOM 605 N N . ARG A 1 84 ? 14.850 -4.387 2.518 1.00 67.88 84 ARG A N 1
ATOM 606 C CA . ARG A 1 84 ? 15.509 -3.092 2.698 1.00 67.88 84 ARG A CA 1
ATOM 607 C C . ARG A 1 84 ? 16.391 -3.055 3.940 1.00 67.88 84 ARG A C 1
ATOM 609 O O . ARG A 1 84 ? 17.566 -2.715 3.844 1.00 67.88 84 ARG A O 1
ATOM 616 N N . ARG A 1 85 ? 15.847 -3.446 5.095 1.00 68.00 85 ARG A N 1
ATOM 617 C CA . ARG A 1 85 ? 16.580 -3.365 6.364 1.00 68.00 85 ARG A CA 1
ATOM 618 C C . ARG A 1 85 ? 17.794 -4.289 6.396 1.00 68.00 85 ARG A C 1
ATOM 620 O O . ARG A 1 85 ? 18.838 -3.902 6.899 1.00 68.00 85 ARG A O 1
ATOM 627 N N . ARG A 1 86 ? 17.699 -5.490 5.814 1.00 66.00 86 ARG A N 1
ATOM 628 C CA . ARG A 1 86 ? 18.874 -6.369 5.687 1.00 66.00 86 ARG A CA 1
ATOM 629 C C . ARG A 1 86 ? 19.951 -5.772 4.788 1.00 66.00 86 ARG A C 1
ATOM 631 O O . ARG A 1 86 ? 21.124 -5.997 5.071 1.00 66.00 86 ARG A O 1
ATOM 638 N N . GLY A 1 87 ? 19.557 -5.028 3.752 1.00 67.06 87 GLY A N 1
ATOM 639 C CA . GLY A 1 87 ? 20.486 -4.263 2.926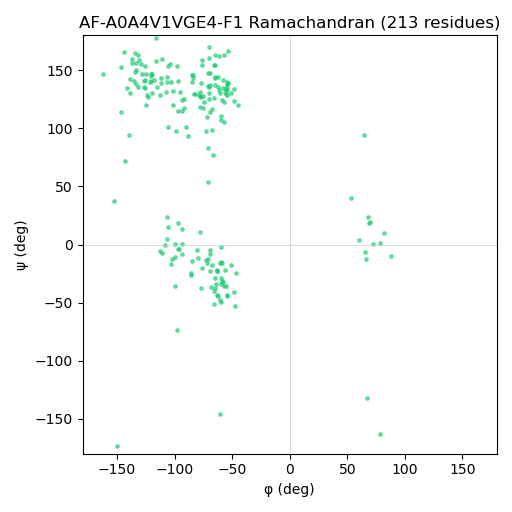 1.00 67.06 87 GLY A CA 1
ATOM 640 C C . GLY A 1 87 ? 21.211 -3.176 3.721 1.00 67.06 87 GLY A C 1
ATOM 641 O O . GLY A 1 87 ? 22.429 -3.042 3.633 1.00 67.06 87 GLY A O 1
ATOM 642 N N . GLU A 1 88 ? 20.470 -2.452 4.563 1.00 70.19 88 GLU A N 1
ATOM 643 C CA . GLU A 1 88 ? 21.018 -1.432 5.467 1.00 70.19 88 GLU A CA 1
ATOM 644 C C . GLU A 1 88 ? 21.947 -2.039 6.543 1.00 70.19 88 GLU A C 1
ATOM 646 O O . GLU A 1 88 ? 22.994 -1.467 6.839 1.00 70.19 88 GLU A O 1
ATOM 651 N N . GLU A 1 89 ? 21.604 -3.204 7.106 1.00 68.00 89 GLU A N 1
ATOM 652 C CA . GLU A 1 89 ? 22.363 -3.864 8.183 1.00 68.00 89 GLU A CA 1
ATOM 653 C C . GLU A 1 89 ? 23.633 -4.582 7.694 1.00 68.00 89 GLU A C 1
ATOM 655 O O . GLU A 1 89 ? 24.646 -4.564 8.394 1.00 68.00 89 GLU A O 1
ATOM 660 N N . ASN A 1 90 ? 23.603 -5.217 6.516 1.00 63.78 90 ASN A N 1
ATOM 661 C CA . ASN A 1 90 ? 24.707 -6.064 6.047 1.00 63.78 90 ASN A CA 1
ATOM 662 C C . ASN A 1 90 ? 25.599 -5.398 4.991 1.00 63.78 90 ASN A C 1
ATOM 664 O O . ASN A 1 90 ? 26.659 -5.937 4.681 1.00 63.78 90 ASN A O 1
ATOM 668 N N . GLY A 1 91 ? 25.191 -4.268 4.400 1.00 58.66 91 GLY A N 1
ATOM 669 C CA . GLY A 1 91 ? 25.926 -3.605 3.311 1.00 58.66 91 GLY A CA 1
ATOM 670 C C . GLY A 1 91 ? 26.001 -4.409 2.002 1.00 58.66 91 GLY A C 1
ATOM 671 O O . GLY A 1 91 ? 26.476 -3.907 0.986 1.00 58.66 91 GLY A O 1
ATOM 672 N N . GLU A 1 92 ? 25.520 -5.647 2.008 1.00 54.12 92 GLU A N 1
ATOM 673 C CA . GLU A 1 92 ? 25.190 -6.434 0.831 1.00 54.12 92 GLU A CA 1
ATOM 674 C C . GLU A 1 92 ? 23.762 -6.053 0.420 1.00 54.12 92 GLU A C 1
ATOM 676 O O . GLU A 1 92 ? 22.937 -5.848 1.299 1.00 54.12 92 GLU A O 1
ATOM 681 N N . GLY A 1 93 ? 23.464 -5.910 -0.877 1.00 55.50 93 GLY A N 1
ATOM 682 C CA . GLY A 1 93 ? 22.151 -5.467 -1.380 1.00 55.50 93 GLY A CA 1
ATOM 683 C C . GLY A 1 93 ? 20.962 -6.372 -0.997 1.00 55.50 93 GLY A C 1
ATOM 684 O O . GLY A 1 93 ? 20.907 -6.972 0.069 1.00 55.50 93 GLY A O 1
ATOM 685 N N . MET A 1 94 ? 19.954 -6.510 -1.860 1.00 55.88 94 MET A N 1
ATOM 686 C CA . MET A 1 94 ? 18.745 -7.309 -1.567 1.00 55.88 94 MET A CA 1
ATOM 687 C C . MET A 1 94 ? 18.976 -8.844 -1.541 1.00 55.88 94 MET A C 1
ATOM 689 O O . MET A 1 94 ? 18.298 -9.595 -2.232 1.00 55.88 94 MET A O 1
ATOM 693 N N . VAL A 1 95 ? 19.935 -9.345 -0.755 1.00 52.62 95 VAL A N 1
ATOM 694 C CA . VAL A 1 95 ? 20.492 -10.712 -0.837 1.00 52.62 95 VAL A CA 1
ATOM 695 C C . VAL A 1 95 ? 19.537 -11.812 -0.340 1.00 52.62 95 VAL A C 1
ATOM 697 O O . VAL A 1 95 ? 19.734 -12.983 -0.651 1.00 52.62 95 VAL A O 1
ATOM 700 N N . ALA A 1 96 ? 18.472 -11.474 0.397 1.00 55.53 96 ALA A N 1
ATOM 701 C CA . ALA A 1 96 ? 17.596 -12.468 1.038 1.00 55.53 96 ALA A CA 1
ATOM 702 C C . ALA A 1 96 ? 16.177 -12.591 0.456 1.00 55.53 96 ALA A C 1
ATOM 704 O O . ALA A 1 96 ? 15.438 -13.482 0.868 1.00 55.53 96 ALA A O 1
ATOM 705 N N . VAL A 1 97 ? 15.786 -11.716 -0.467 1.00 67.25 97 VAL A N 1
ATOM 706 C CA . VAL A 1 97 ? 14.456 -11.704 -1.094 1.00 67.25 97 VAL A CA 1
ATOM 707 C C . VAL A 1 97 ? 14.674 -11.893 -2.577 1.00 67.25 97 VAL A C 1
ATOM 709 O O . VAL A 1 97 ? 15.519 -11.200 -3.121 1.00 67.25 97 VAL A O 1
ATOM 712 N N . MET A 1 98 ? 13.966 -12.822 -3.227 1.00 75.19 98 MET A N 1
ATOM 713 C CA . MET A 1 98 ? 14.100 -13.029 -4.675 1.00 75.19 98 MET A CA 1
ATOM 714 C C . MET A 1 98 ? 13.433 -11.856 -5.401 1.00 75.19 98 MET A C 1
ATOM 716 O O . MET A 1 98 ? 12.207 -11.867 -5.553 1.00 75.19 98 MET A O 1
ATOM 720 N N . PRO A 1 99 ? 14.186 -10.832 -5.844 1.00 85.31 99 PRO A N 1
ATOM 721 C CA . PRO A 1 99 ? 13.571 -9.711 -6.510 1.00 85.31 99 PRO A CA 1
ATOM 722 C C . PRO A 1 99 ? 13.242 -10.133 -7.941 1.00 85.31 99 PRO A C 1
ATOM 724 O O . PRO A 1 99 ? 14.017 -10.812 -8.619 1.00 85.31 99 PRO A O 1
ATOM 727 N N . ARG A 1 100 ? 12.075 -9.727 -8.421 1.00 88.69 100 ARG A N 1
ATOM 728 C CA . ARG A 1 100 ? 11.677 -9.914 -9.811 1.00 88.69 100 ARG A CA 1
ATOM 729 C C . ARG A 1 100 ? 12.049 -8.658 -10.579 1.00 88.69 100 ARG A C 1
ATOM 731 O O . ARG A 1 100 ? 11.481 -7.602 -10.324 1.00 88.69 100 ARG A O 1
ATOM 738 N N . TRP A 1 101 ? 12.979 -8.769 -11.517 1.00 92.25 101 TRP A N 1
ATOM 739 C CA . TRP A 1 101 ? 13.195 -7.695 -12.479 1.00 92.25 101 TRP A CA 1
ATOM 740 C C . TRP A 1 101 ? 12.016 -7.621 -13.454 1.00 92.25 101 TRP A C 1
ATOM 742 O O . TRP A 1 101 ? 11.560 -8.655 -13.945 1.00 92.25 101 TRP A O 1
ATOM 752 N N . GLU A 1 102 ? 11.550 -6.408 -13.745 1.00 93.69 102 GLU A N 1
ATOM 753 C CA . GLU A 1 102 ? 10.570 -6.138 -14.795 1.00 93.69 102 GLU A CA 1
ATOM 754 C C . GLU A 1 102 ? 10.914 -4.877 -15.586 1.00 93.69 102 GLU A C 1
ATOM 756 O O . GLU A 1 102 ? 11.359 -3.866 -15.036 1.00 93.69 102 GLU A O 1
ATOM 761 N N . ALA A 1 103 ? 10.652 -4.935 -16.891 1.00 93.44 103 ALA A N 1
ATOM 762 C CA . ALA A 1 103 ? 10.767 -3.790 -17.780 1.00 93.44 103 ALA A CA 1
ATOM 763 C C . ALA A 1 103 ? 9.743 -2.706 -17.419 1.00 93.44 103 ALA A C 1
ATOM 765 O O . ALA A 1 103 ? 8.590 -3.012 -17.107 1.00 93.44 103 ALA A O 1
ATOM 766 N N . THR A 1 104 ? 10.118 -1.430 -17.553 1.00 92.06 104 THR A N 1
ATOM 767 C CA . THR A 1 104 ? 9.244 -0.293 -17.194 1.00 92.06 104 THR A CA 1
ATOM 768 C C . THR A 1 104 ? 7.887 -0.344 -17.911 1.00 92.06 104 THR A C 1
ATOM 770 O O . THR A 1 104 ? 6.860 -0.025 -17.322 1.00 92.06 104 THR A O 1
ATOM 773 N N . GLN A 1 105 ? 7.845 -0.811 -19.161 1.00 90.12 105 GLN A N 1
ATOM 774 C CA . GLN A 1 105 ? 6.606 -0.951 -19.943 1.00 90.12 105 GLN A CA 1
ATOM 775 C C . GLN A 1 105 ? 5.631 -2.027 -19.430 1.00 90.12 105 GLN A C 1
ATOM 777 O O . GLN A 1 105 ? 4.456 -2.001 -19.789 1.00 90.12 105 GLN A O 1
ATOM 782 N N . ASN A 1 106 ? 6.101 -2.956 -18.593 1.00 90.94 106 ASN A N 1
ATOM 783 C CA . ASN A 1 106 ? 5.284 -4.014 -17.995 1.00 90.94 106 ASN A CA 1
ATOM 784 C C . ASN A 1 106 ? 4.785 -3.646 -16.592 1.00 90.94 106 ASN A C 1
ATOM 786 O O . ASN A 1 106 ? 4.046 -4.418 -15.983 1.00 90.94 106 ASN A O 1
ATOM 790 N N . ILE A 1 107 ? 5.202 -2.498 -16.057 1.00 91.25 107 ILE A N 1
ATOM 791 C CA . ILE A 1 107 ? 4.907 -2.096 -14.687 1.00 91.25 107 ILE A CA 1
ATOM 792 C C . ILE A 1 107 ? 3.773 -1.082 -14.692 1.00 91.25 107 ILE A C 1
ATOM 794 O O . ILE A 1 107 ? 3.806 -0.080 -15.407 1.00 91.25 107 ILE A O 1
ATOM 798 N N . TYR A 1 108 ? 2.794 -1.323 -13.830 1.00 90.75 108 TYR A N 1
ATOM 799 C CA . TYR A 1 108 ? 1.734 -0.378 -13.527 1.00 90.75 108 TYR A CA 1
ATOM 800 C C . TYR A 1 108 ? 1.749 -0.075 -12.038 1.00 90.75 108 TYR A C 1
ATOM 802 O O . TYR A 1 108 ? 1.931 -0.976 -11.224 1.00 90.75 108 TYR A O 1
ATOM 810 N N . VAL A 1 109 ? 1.531 1.183 -11.673 1.00 86.25 109 VAL A N 1
ATOM 811 C CA . VAL A 1 109 ? 1.487 1.623 -10.279 1.00 86.25 109 VAL A CA 1
ATOM 812 C C . VAL A 1 109 ? 0.108 2.135 -9.912 1.00 86.25 109 VAL A C 1
ATOM 814 O O . VAL A 1 109 ? -0.507 2.895 -10.661 1.00 86.25 109 VAL A O 1
ATOM 817 N N . TYR A 1 110 ? -0.384 1.738 -8.741 1.00 84.62 110 TYR A N 1
ATOM 818 C CA . TYR A 1 110 ? -1.691 2.186 -8.273 1.00 84.62 110 TYR A CA 1
ATOM 819 C C . TYR A 1 110 ? -1.630 3.616 -7.735 1.00 84.62 110 TYR A C 1
ATOM 821 O O . TYR A 1 110 ? -0.836 3.940 -6.841 1.00 84.62 110 TYR A O 1
ATOM 829 N N . ARG A 1 111 ? -2.506 4.479 -8.252 1.00 79.94 111 ARG A N 1
ATOM 830 C CA . ARG A 1 111 ? -2.644 5.883 -7.852 1.00 79.94 111 ARG A CA 1
ATOM 831 C C . ARG A 1 111 ? -4.076 6.186 -7.456 1.00 79.94 111 ARG A C 1
ATOM 833 O O . ARG A 1 111 ? -5.010 5.671 -8.063 1.00 79.94 111 ARG A O 1
ATOM 840 N N . ASP A 1 112 ? -4.221 7.009 -6.427 1.00 79.19 112 ASP A N 1
ATOM 841 C CA . ASP A 1 112 ? -5.525 7.451 -5.948 1.00 79.19 112 ASP A CA 1
ATOM 842 C C . ASP A 1 112 ? -6.227 8.246 -7.055 1.00 79.19 112 ASP A C 1
ATOM 844 O O . ASP A 1 112 ? -5.621 9.096 -7.712 1.00 79.19 112 ASP A O 1
ATOM 848 N N . GLU A 1 113 ? -7.507 7.962 -7.264 1.00 69.38 113 GLU A N 1
ATOM 849 C CA . GLU A 1 113 ? -8.339 8.685 -8.213 1.00 69.38 113 GLU A CA 1
ATOM 850 C C . GLU A 1 113 ? -8.354 10.183 -7.867 1.00 69.38 113 GLU A C 1
ATOM 852 O O . GLU A 1 113 ? -8.712 10.603 -6.755 1.00 69.38 113 GLU A O 1
ATOM 857 N N . SER A 1 114 ? -7.948 11.014 -8.830 1.00 57.72 114 SER A N 1
ATOM 858 C CA . SER A 1 114 ? -8.209 12.445 -8.758 1.00 57.72 114 SER A CA 1
ATOM 859 C C . SER A 1 114 ? -9.712 12.657 -8.964 1.00 57.72 114 SER A C 1
ATOM 861 O O . SER A 1 114 ? -10.332 12.053 -9.831 1.00 57.72 114 SER A O 1
ATOM 863 N N . ILE A 1 115 ? -10.320 13.511 -8.137 1.00 45.44 115 ILE A N 1
ATOM 864 C CA . ILE A 1 115 ? -11.782 13.659 -7.965 1.00 45.44 115 ILE A CA 1
ATOM 865 C C . ILE A 1 115 ? -12.536 14.060 -9.263 1.00 45.44 115 ILE A C 1
ATOM 867 O O . ILE A 1 115 ? -13.762 14.136 -9.271 1.00 45.44 115 ILE A O 1
ATOM 871 N N . SER A 1 116 ? -11.866 14.275 -10.398 1.00 38.28 116 SER A N 1
ATOM 872 C CA . SER A 1 116 ? -12.511 14.708 -11.643 1.00 38.28 116 SER A CA 1
ATOM 873 C C . SER A 1 116 ? -13.252 13.613 -12.434 1.00 38.28 116 SER A C 1
ATOM 875 O O . SER A 1 116 ? -13.675 13.886 -13.555 1.00 38.28 116 SER A O 1
ATOM 877 N N . GLY A 1 117 ? -13.469 12.407 -11.893 1.00 36.47 117 GLY A N 1
ATOM 878 C CA . GLY A 1 117 ? -14.134 11.318 -12.621 1.00 36.47 117 GLY A CA 1
ATOM 879 C C . GLY A 1 117 ? -15.120 10.474 -11.808 1.00 36.47 117 GLY A C 1
ATOM 880 O O . GLY A 1 117 ? -14.743 9.460 -11.260 1.00 36.47 117 GLY A O 1
ATOM 881 N N . ARG A 1 118 ? -16.411 10.838 -11.859 1.00 39.44 118 ARG A N 1
ATOM 882 C CA . ARG A 1 118 ? -17.603 9.966 -11.685 1.00 39.44 118 ARG A CA 1
ATOM 883 C C . ARG A 1 118 ? -17.828 9.283 -10.320 1.00 39.44 118 ARG A C 1
ATOM 885 O O . ARG A 1 118 ? -17.491 8.128 -10.099 1.00 39.44 118 ARG A O 1
ATOM 892 N N . ARG A 1 119 ? -18.627 9.968 -9.494 1.00 37.41 119 ARG A N 1
ATOM 893 C CA . ARG A 1 119 ? -19.286 9.474 -8.267 1.00 37.41 119 ARG A CA 1
ATOM 894 C C . ARG A 1 119 ? -20.424 8.452 -8.481 1.00 37.41 119 ARG A C 1
ATOM 896 O O . ARG A 1 119 ? -20.925 7.927 -7.494 1.00 37.41 119 ARG A O 1
ATOM 903 N N . ASP A 1 120 ? -20.815 8.135 -9.717 1.00 34.34 120 ASP A N 1
ATOM 904 C CA . ASP A 1 120 ? -22.128 7.513 -9.989 1.00 34.34 120 ASP A CA 1
ATOM 905 C C . ASP A 1 120 ? -22.094 6.020 -10.372 1.00 34.34 120 ASP A C 1
ATOM 907 O O . ASP A 1 120 ? -23.014 5.527 -11.021 1.00 34.34 120 ASP A O 1
ATOM 911 N N . ALA A 1 121 ? -21.059 5.261 -10.000 1.00 37.19 121 ALA A N 1
ATOM 912 C CA . ALA A 1 121 ? -21.002 3.832 -10.331 1.00 37.19 121 ALA A CA 1
ATOM 913 C C . ALA A 1 121 ? -20.381 2.979 -9.218 1.00 37.19 121 ALA A C 1
ATOM 915 O O . ALA A 1 121 ? -19.278 2.451 -9.365 1.00 37.19 121 ALA A O 1
ATOM 916 N N . LEU A 1 122 ? -21.107 2.801 -8.115 1.00 40.16 122 LEU A N 1
ATOM 917 C CA . LEU A 1 122 ? -20.877 1.679 -7.203 1.00 40.16 122 LEU A CA 1
ATOM 918 C C . LEU A 1 122 ? -22.011 0.659 -7.403 1.00 40.16 122 LEU A C 1
ATOM 920 O O . LEU A 1 122 ? -23.123 0.910 -6.940 1.00 40.16 122 LEU A O 1
ATOM 924 N N . PRO A 1 123 ? -21.784 -0.450 -8.137 1.00 35.97 123 PRO A N 1
ATOM 925 C CA . PRO A 1 123 ? -22.706 -1.576 -8.148 1.00 35.97 123 PRO A CA 1
ATOM 926 C C . PRO A 1 123 ? -22.583 -2.402 -6.860 1.00 35.97 123 PRO A C 1
ATOM 928 O O . PRO A 1 123 ? -21.536 -2.422 -6.215 1.00 35.97 123 PRO A O 1
ATOM 931 N N . GLU A 1 124 ? -23.681 -3.079 -6.533 1.00 43.53 124 GLU A N 1
ATOM 932 C CA . GLU A 1 124 ? -23.872 -4.001 -5.410 1.00 43.53 124 GLU A CA 1
ATOM 933 C C . GLU A 1 124 ? -22.807 -5.115 -5.375 1.00 43.53 124 GLU A C 1
ATOM 935 O O . GLU A 1 124 ? -22.427 -5.656 -6.415 1.00 43.53 124 GLU A O 1
ATOM 940 N N . ALA A 1 125 ? -22.337 -5.422 -4.162 1.00 39.88 125 ALA A N 1
ATOM 941 C CA . ALA A 1 125 ? -21.188 -6.270 -3.848 1.00 39.88 125 ALA A CA 1
ATOM 942 C C . ALA A 1 125 ? -21.127 -7.582 -4.651 1.00 39.88 125 ALA A C 1
ATOM 944 O O . ALA A 1 125 ? -22.003 -8.446 -4.537 1.00 39.88 125 ALA A O 1
ATOM 945 N N . ALA A 1 126 ? -20.039 -7.762 -5.406 1.00 35.88 126 ALA A N 1
ATOM 946 C CA . ALA A 1 126 ? -19.667 -9.052 -5.973 1.00 35.88 126 ALA A CA 1
ATOM 947 C C . ALA A 1 126 ? -18.601 -9.726 -5.081 1.00 35.88 126 ALA A C 1
ATOM 949 O O . ALA A 1 126 ? -17.849 -9.050 -4.381 1.00 35.88 126 ALA A O 1
ATOM 950 N N . PRO A 1 127 ? -18.490 -11.067 -5.076 1.00 40.00 127 PRO A N 1
ATOM 951 C CA . PRO A 1 127 ? -17.477 -11.768 -4.287 1.00 40.00 127 PRO A CA 1
ATOM 952 C C . PRO A 1 127 ? -16.051 -11.264 -4.580 1.00 40.00 127 PRO A C 1
ATOM 954 O O . PRO A 1 127 ? -15.676 -11.113 -5.741 1.00 40.00 127 PRO A O 1
ATOM 957 N N . ALA A 1 128 ? -15.236 -11.095 -3.531 1.00 45.31 128 ALA A N 1
ATOM 958 C CA . ALA A 1 128 ? -13.920 -10.429 -3.505 1.00 45.31 128 ALA A CA 1
ATOM 959 C C . ALA A 1 128 ? -12.900 -10.789 -4.612 1.00 45.31 128 ALA A C 1
ATOM 961 O O . ALA A 1 128 ? -11.999 -10.003 -4.897 1.00 45.31 128 ALA A O 1
ATOM 962 N N . MET A 1 129 ? -12.998 -11.974 -5.224 1.00 39.94 129 MET A N 1
ATOM 963 C CA . MET A 1 129 ? -12.122 -12.373 -6.336 1.00 39.94 129 MET A CA 1
ATOM 964 C C . MET A 1 129 ? -12.620 -11.907 -7.710 1.00 39.94 129 MET A C 1
ATOM 966 O O . MET A 1 129 ? -11.813 -11.761 -8.623 1.00 39.94 129 MET A O 1
ATOM 970 N N . LEU A 1 130 ? -13.923 -11.667 -7.872 1.00 39.44 130 LEU A N 1
ATOM 971 C CA . LEU A 1 130 ? -14.536 -11.306 -9.153 1.00 39.44 130 LEU A CA 1
ATOM 972 C C . LEU A 1 130 ? -14.464 -9.798 -9.435 1.00 39.44 130 LEU A C 1
ATOM 974 O O . LEU A 1 130 ? -14.384 -9.414 -10.595 1.00 39.44 130 LEU A O 1
ATOM 978 N N . GLU A 1 131 ? -14.399 -8.947 -8.405 1.00 49.22 131 GLU A N 1
ATOM 979 C CA . GLU A 1 131 ? -14.221 -7.489 -8.565 1.00 49.22 131 GLU A CA 1
ATOM 980 C C . GLU A 1 131 ? -12.828 -7.100 -9.086 1.00 49.22 131 GLU A C 1
ATOM 982 O O . GLU A 1 131 ? -12.657 -6.043 -9.689 1.00 49.22 131 GLU A O 1
ATOM 987 N N . ARG A 1 132 ? -11.835 -7.978 -8.892 1.00 50.09 132 ARG A N 1
ATOM 988 C CA . ARG A 1 132 ? -10.467 -7.819 -9.411 1.00 50.09 132 ARG A CA 1
ATOM 989 C C . ARG A 1 132 ? -10.337 -8.224 -10.882 1.00 50.09 132 ARG A C 1
ATOM 991 O O . ARG A 1 132 ? -9.265 -8.077 -11.463 1.00 50.09 132 ARG A O 1
ATOM 998 N N . VAL A 1 133 ? -11.398 -8.742 -11.498 1.00 49.19 133 VAL A N 1
ATOM 999 C CA . VAL A 1 133 ? -11.417 -9.052 -12.928 1.00 49.19 133 VAL A CA 1
ATOM 1000 C C . VAL A 1 133 ? -11.919 -7.809 -13.655 1.00 49.19 133 VAL A C 1
ATOM 1002 O O . VAL A 1 133 ? -13.112 -7.513 -13.660 1.00 49.19 133 VAL A O 1
ATOM 1005 N N . GLY A 1 134 ? -10.993 -7.045 -14.237 1.00 53.44 134 GLY A N 1
ATOM 1006 C CA . GLY A 1 134 ? -11.342 -5.921 -15.102 1.00 53.44 134 GLY A CA 1
ATOM 1007 C C . GLY A 1 134 ? -12.216 -6.364 -16.282 1.00 53.44 134 GLY A C 1
ATOM 1008 O O . GLY A 1 134 ? -12.265 -7.540 -16.645 1.00 53.44 134 GLY A O 1
ATOM 1009 N N . SER A 1 135 ? -12.877 -5.406 -16.933 1.00 57.00 135 SER A N 1
ATOM 1010 C CA . SER A 1 135 ? -13.639 -5.633 -18.173 1.00 57.00 135 SER A CA 1
ATOM 1011 C C . SER A 1 135 ? -12.780 -6.184 -19.324 1.00 57.00 135 SER A C 1
ATOM 1013 O O . SER A 1 135 ? -13.318 -6.693 -20.306 1.00 57.00 135 SER A O 1
ATOM 1015 N N . SER A 1 136 ? -11.454 -6.106 -19.195 1.00 66.00 136 SER A N 1
ATOM 1016 C CA . SER A 1 136 ? -10.457 -6.642 -20.112 1.00 66.00 136 SER A CA 1
ATOM 1017 C C . SER A 1 136 ? -9.380 -7.395 -19.331 1.00 66.00 136 SER A C 1
ATOM 1019 O O . SER A 1 136 ? -8.887 -6.908 -18.319 1.00 66.00 136 SER A O 1
ATOM 1021 N N . MET A 1 137 ? -8.955 -8.558 -19.833 1.00 70.19 137 MET A N 1
ATOM 1022 C CA . MET A 1 137 ? -7.775 -9.262 -19.306 1.00 70.19 137 MET A CA 1
ATOM 1023 C C . MET A 1 137 ? -6.453 -8.556 -19.651 1.00 70.19 137 MET A C 1
ATOM 1025 O O . MET A 1 137 ? -5.414 -8.913 -19.102 1.00 70.19 137 MET A O 1
ATOM 1029 N N . PHE A 1 138 ? -6.494 -7.583 -20.566 1.00 72.69 138 PHE A N 1
ATOM 1030 C CA . PHE A 1 138 ? -5.327 -6.867 -21.085 1.00 72.69 138 PHE A CA 1
ATOM 1031 C C . PHE A 1 138 ? -5.019 -5.575 -20.330 1.00 72.69 138 PHE A C 1
ATOM 1033 O O . PHE A 1 138 ? -3.972 -4.981 -20.565 1.00 72.69 138 PHE A O 1
ATOM 1040 N N . GLU A 1 139 ? -5.903 -5.149 -19.427 1.00 74.50 139 GLU A N 1
ATOM 1041 C CA . GLU A 1 139 ? -5.702 -3.969 -18.591 1.00 74.50 139 GLU A CA 1
ATOM 1042 C C . GLU A 1 139 ? -5.738 -4.370 -17.113 1.00 74.50 139 GLU A C 1
ATOM 1044 O O . GLU A 1 139 ? -6.543 -5.227 -16.730 1.00 74.50 139 GLU A O 1
ATOM 1049 N N . PRO A 1 140 ? -4.870 -3.785 -16.274 1.00 80.25 140 PRO A N 1
ATOM 1050 C CA . PRO A 1 140 ? -4.909 -4.028 -14.842 1.00 80.25 140 PRO A CA 1
ATOM 1051 C C . PRO A 1 140 ? -6.216 -3.484 -14.248 1.00 80.25 140 PRO A C 1
ATOM 1053 O O . PRO A 1 140 ? -6.699 -2.428 -14.667 1.00 80.25 140 PRO A O 1
ATOM 1056 N N . PRO A 1 141 ? -6.808 -4.170 -13.258 1.00 81.75 141 PRO A N 1
ATOM 1057 C CA . PRO A 1 141 ? -8.082 -3.753 -12.690 1.00 81.75 141 PRO A CA 1
ATOM 1058 C C . PRO A 1 141 ? -7.927 -2.487 -11.849 1.00 81.75 141 PRO A C 1
ATOM 1060 O O . PRO A 1 141 ? -6.920 -2.301 -11.163 1.00 81.75 141 PRO A O 1
ATOM 1063 N N . MET A 1 142 ? -8.969 -1.655 -11.844 1.00 82.62 142 MET A N 1
ATOM 1064 C CA . MET A 1 142 ? -9.135 -0.595 -10.851 1.00 82.62 142 MET A CA 1
ATOM 1065 C C . MET A 1 142 ? -9.443 -1.215 -9.485 1.00 82.62 142 MET A C 1
ATOM 1067 O O . MET A 1 142 ? -10.270 -2.120 -9.382 1.00 82.62 142 MET A O 1
ATOM 1071 N N . LEU A 1 143 ? -8.827 -0.690 -8.430 1.00 82.00 143 LEU A N 1
ATOM 1072 C CA . LEU A 1 143 ? -9.081 -1.116 -7.061 1.00 82.00 143 LEU A CA 1
ATOM 1073 C C . LEU A 1 143 ? -10.113 -0.212 -6.408 1.00 82.00 143 LEU A C 1
ATOM 1075 O O . LEU A 1 143 ? -9.982 1.015 -6.425 1.00 82.00 143 LEU A O 1
ATOM 1079 N N . ARG A 1 144 ? -11.119 -0.817 -5.785 1.00 84.31 144 ARG A N 1
ATOM 1080 C CA . ARG A 1 144 ? -12.155 -0.091 -5.055 1.00 84.31 144 ARG A CA 1
ATOM 1081 C C . ARG A 1 144 ? -11.960 -0.265 -3.554 1.00 84.31 144 ARG A C 1
ATOM 1083 O O . ARG A 1 144 ? -11.637 -1.367 -3.119 1.00 84.31 144 ARG A O 1
ATOM 1090 N N . PRO A 1 145 ? -12.155 0.803 -2.771 1.00 87.06 145 PRO A N 1
ATOM 1091 C CA . PRO A 1 145 ? -12.104 0.709 -1.325 1.00 87.06 145 PRO A CA 1
ATOM 1092 C C . PRO A 1 145 ? -13.246 -0.182 -0.831 1.00 87.06 145 PRO A C 1
ATOM 1094 O O . PRO A 1 145 ? -14.386 -0.049 -1.277 1.00 87.06 145 PRO A O 1
ATOM 1097 N N . ARG A 1 146 ? -12.947 -1.061 0.120 1.00 86.31 146 ARG A N 1
ATOM 1098 C CA . ARG A 1 146 ? -13.921 -1.930 0.784 1.00 86.31 146 ARG A CA 1
ATOM 1099 C C . ARG A 1 146 ? -13.816 -1.776 2.290 1.00 86.31 146 ARG A C 1
ATOM 1101 O O . ARG A 1 146 ? -12.693 -1.659 2.782 1.00 86.31 146 ARG A O 1
ATOM 1108 N N . PRO A 1 147 ? -14.928 -1.773 3.035 1.00 88.62 147 PRO A N 1
ATOM 1109 C CA . PRO A 1 147 ? -14.875 -1.745 4.489 1.00 88.62 147 PRO A CA 1
ATOM 1110 C C . PRO A 1 147 ? -14.035 -2.910 5.024 1.00 88.62 147 PRO A C 1
ATOM 1112 O O . PRO A 1 147 ? -14.251 -4.066 4.667 1.00 88.62 147 PRO A O 1
ATOM 1115 N N . ALA A 1 148 ? -13.075 -2.625 5.904 1.00 89.19 148 ALA A N 1
ATOM 1116 C CA . ALA A 1 148 ? -12.210 -3.658 6.470 1.00 89.19 148 ALA A CA 1
ATOM 1117 C C . ALA A 1 148 ? -12.989 -4.683 7.311 1.00 89.19 148 ALA A C 1
ATOM 1119 O O . ALA A 1 148 ? -12.545 -5.818 7.450 1.00 89.19 148 ALA A O 1
ATOM 1120 N N . VAL A 1 149 ? -14.171 -4.310 7.818 1.00 84.56 149 VAL A N 1
ATOM 1121 C CA . VAL A 1 149 ? -15.075 -5.182 8.591 1.00 84.56 149 VAL A CA 1
ATOM 1122 C C . VAL A 1 149 ? -15.567 -6.411 7.819 1.00 84.56 149 VAL A C 1
ATOM 1124 O O . VAL A 1 149 ? -16.055 -7.355 8.429 1.00 84.56 149 VAL A O 1
ATOM 1127 N N . GLU A 1 150 ? -15.424 -6.429 6.492 1.00 84.81 150 GLU A N 1
ATOM 1128 C CA . GLU A 1 150 ? -15.728 -7.596 5.656 1.00 84.81 150 GLU A CA 1
ATOM 1129 C C . GLU A 1 150 ? -14.610 -8.653 5.674 1.00 84.81 150 GLU A C 1
ATOM 1131 O O . GLU A 1 150 ? -14.788 -9.765 5.171 1.00 84.81 150 GLU A O 1
ATOM 1136 N N . LEU A 1 151 ? -13.435 -8.321 6.217 1.00 84.25 151 LEU A N 1
ATOM 1137 C CA . LEU A 1 151 ? -12.299 -9.230 6.281 1.00 84.25 151 LEU A CA 1
ATOM 1138 C C . LEU A 1 151 ? -12.385 -10.157 7.501 1.00 84.25 151 LEU A C 1
ATOM 1140 O O . LEU A 1 151 ? -12.784 -9.733 8.582 1.00 84.25 151 LEU A O 1
ATOM 1144 N N . PRO A 1 152 ? -11.913 -11.411 7.374 1.00 84.12 152 PRO A N 1
ATOM 1145 C CA . PRO A 1 152 ? -11.932 -12.370 8.478 1.00 84.12 152 PRO A CA 1
ATOM 1146 C C . PRO A 1 152 ? -10.898 -12.087 9.585 1.00 84.12 152 PRO A C 1
ATOM 1148 O O . PRO A 1 152 ? -10.954 -12.725 10.629 1.00 84.12 152 PRO A O 1
ATOM 1151 N N . SER A 1 153 ? -9.917 -11.210 9.347 1.00 88.38 153 SER A N 1
ATOM 1152 C CA . SER A 1 153 ? -8.869 -10.827 10.311 1.00 88.38 153 SER A CA 1
ATOM 1153 C C . SER A 1 153 ? -8.215 -9.521 9.867 1.00 88.38 153 SER A C 1
ATOM 1155 O O . SER A 1 153 ? -8.091 -9.289 8.660 1.00 88.38 153 SER A O 1
ATOM 1157 N N . PHE A 1 154 ? -7.800 -8.687 10.822 1.00 89.06 154 PHE A N 1
ATOM 1158 C CA . PHE A 1 154 ? -7.222 -7.366 10.561 1.00 89.06 154 PHE A CA 1
ATOM 1159 C C . PHE A 1 154 ? -5.693 -7.357 10.635 1.00 89.06 154 PHE A C 1
ATOM 1161 O O . PHE A 1 154 ? -5.051 -6.647 9.856 1.00 89.06 154 PHE A O 1
ATOM 1168 N N . ILE A 1 155 ? -5.109 -8.138 11.548 1.00 87.50 155 ILE A N 1
ATOM 1169 C CA . ILE A 1 155 ? -3.687 -8.039 11.902 1.00 87.50 155 ILE A CA 1
ATOM 1170 C C . ILE A 1 155 ? -2.778 -8.234 10.684 1.00 87.50 155 ILE A C 1
ATOM 1172 O O . ILE A 1 155 ? -2.954 -9.151 9.881 1.00 87.50 155 ILE A O 1
ATOM 1176 N N . GLY A 1 156 ? -1.772 -7.362 10.560 1.00 80.94 156 GLY A N 1
ATOM 1177 C CA . GLY A 1 156 ? -0.723 -7.469 9.543 1.00 80.94 156 GLY A CA 1
ATOM 1178 C C . GLY A 1 156 ? -1.186 -7.146 8.120 1.00 80.94 156 GLY A C 1
ATOM 1179 O O . GLY A 1 156 ? -0.384 -7.195 7.187 1.00 80.94 156 GLY A O 1
ATOM 1180 N N . ARG A 1 157 ? -2.464 -6.801 7.923 1.00 86.19 157 ARG A N 1
ATOM 1181 C CA . ARG A 1 157 ? -2.992 -6.433 6.609 1.00 86.19 157 ARG A CA 1
ATOM 1182 C C . ARG A 1 157 ? -2.756 -4.964 6.318 1.00 86.19 157 ARG A C 1
ATOM 1184 O O . ARG A 1 157 ? -2.870 -4.104 7.181 1.00 86.19 157 ARG A O 1
ATOM 1191 N N . ARG A 1 158 ? -2.514 -4.661 5.049 1.00 87.31 158 ARG A N 1
ATOM 1192 C CA . ARG A 1 158 ? -2.460 -3.283 4.577 1.00 87.31 158 ARG A CA 1
ATOM 1193 C C . ARG A 1 158 ? -3.875 -2.702 4.503 1.00 87.31 158 ARG A C 1
ATOM 1195 O O . ARG A 1 158 ? -4.721 -3.221 3.774 1.00 87.31 158 ARG A O 1
ATOM 1202 N N . MET A 1 159 ? -4.108 -1.603 5.211 1.00 91.06 159 MET A N 1
ATOM 1203 C CA . MET A 1 159 ? -5.387 -0.892 5.244 1.00 91.06 159 MET A CA 1
ATOM 1204 C C . MET A 1 159 ? -5.200 0.608 5.025 1.00 91.06 159 MET A C 1
ATOM 1206 O O . MET A 1 159 ? -4.097 1.141 5.140 1.00 91.06 159 MET A O 1
ATOM 1210 N N . ARG A 1 160 ? -6.286 1.298 4.693 1.00 90.44 160 ARG A N 1
ATOM 1211 C CA . ARG A 1 160 ? -6.347 2.751 4.565 1.00 90.44 160 ARG A CA 1
ATOM 1212 C C . ARG A 1 160 ? -7.233 3.300 5.677 1.00 90.44 160 ARG A C 1
ATOM 1214 O O . ARG A 1 160 ? -8.354 2.830 5.862 1.00 90.44 160 ARG A O 1
ATOM 1221 N N . GLY A 1 161 ? -6.720 4.285 6.403 1.00 90.75 161 GLY A N 1
ATOM 1222 C CA . GLY A 1 161 ? -7.410 4.945 7.510 1.00 90.75 161 GLY A CA 1
ATOM 1223 C C . GLY A 1 161 ? -7.072 6.429 7.561 1.00 90.75 161 GLY A C 1
ATOM 1224 O O . GLY A 1 161 ? -6.117 6.873 6.920 1.00 90.75 161 GLY A O 1
ATOM 1225 N N . VAL A 1 162 ? -7.853 7.198 8.317 1.00 87.75 162 VAL A N 1
ATOM 1226 C CA . VAL A 1 162 ? -7.563 8.615 8.562 1.00 87.75 162 VAL A CA 1
ATOM 1227 C C . VAL A 1 162 ? -6.735 8.741 9.835 1.00 87.75 162 VAL A C 1
ATOM 1229 O O . VAL A 1 162 ? -7.208 8.406 10.917 1.00 87.75 162 VAL A O 1
ATOM 1232 N N . ILE A 1 163 ? -5.511 9.251 9.708 1.00 87.31 163 ILE A N 1
ATOM 1233 C CA . ILE A 1 163 ? -4.636 9.597 10.833 1.00 87.31 163 ILE A CA 1
ATOM 1234 C C . ILE A 1 163 ? -4.278 11.070 10.683 1.00 87.31 163 ILE A C 1
ATOM 1236 O O . ILE A 1 163 ? -3.840 11.488 9.614 1.00 87.31 163 ILE A O 1
ATOM 1240 N N . GLU A 1 164 ? -4.500 11.861 11.737 1.00 87.62 164 GLU A N 1
ATOM 1241 C CA . GLU A 1 164 ? -4.193 13.304 11.745 1.00 87.62 164 GLU A CA 1
ATOM 1242 C C . GLU A 1 164 ? -4.828 14.059 10.555 1.00 87.62 164 GLU A C 1
ATOM 1244 O O . GLU A 1 164 ? -4.211 14.917 9.929 1.00 87.62 164 GLU A O 1
ATOM 1249 N N . GLY A 1 165 ? -6.071 13.704 10.206 1.00 82.94 165 GLY A N 1
ATOM 1250 C CA . GLY A 1 165 ? -6.837 14.348 9.129 1.00 82.94 165 GLY A CA 1
ATOM 1251 C C . GLY A 1 165 ? -6.469 13.913 7.705 1.00 82.94 165 GLY A C 1
ATOM 1252 O O . GLY A 1 165 ? -7.073 14.394 6.747 1.00 82.94 165 GLY A O 1
ATOM 1253 N N . LYS A 1 166 ? -5.523 12.980 7.541 1.00 82.94 166 LYS A N 1
ATOM 1254 C CA . LYS A 1 166 ? -5.060 12.508 6.230 1.00 82.94 166 LYS A CA 1
ATOM 1255 C C . LYS A 1 166 ? -5.329 11.025 6.039 1.00 82.94 166 LYS A C 1
ATOM 1257 O O . LYS A 1 166 ? -5.130 10.224 6.949 1.00 82.94 166 LYS A O 1
ATOM 1262 N N . TRP A 1 167 ? -5.708 10.648 4.820 1.00 83.31 167 TRP A N 1
ATOM 1263 C CA . TRP A 1 167 ? -5.729 9.244 4.414 1.00 83.31 167 TRP A CA 1
ATOM 1264 C C . TRP A 1 167 ? -4.307 8.693 4.352 1.00 83.31 167 TRP A C 1
ATOM 1266 O O . TRP A 1 167 ? -3.506 9.121 3.523 1.00 83.31 167 TRP A O 1
ATOM 1276 N N . VAL A 1 168 ? -4.006 7.713 5.197 1.00 86.75 168 VAL A N 1
ATOM 1277 C CA . VAL A 1 168 ? -2.700 7.057 5.263 1.00 86.75 168 VAL A CA 1
ATOM 1278 C C . VAL A 1 168 ? -2.848 5.550 5.131 1.00 86.75 168 VAL A C 1
ATOM 1280 O O . VAL A 1 168 ? -3.899 4.976 5.413 1.00 86.75 168 VAL A O 1
ATOM 1283 N N . TRP A 1 169 ? -1.790 4.906 4.639 1.00 87.75 169 TRP A N 1
ATOM 1284 C CA . TRP A 1 169 ? -1.705 3.454 4.655 1.00 87.75 169 TRP A CA 1
ATOM 1285 C C . TRP A 1 169 ? -1.202 3.048 6.029 1.00 87.75 169 TRP A C 1
ATOM 1287 O O . TRP A 1 169 ? -0.201 3.580 6.517 1.00 87.75 169 TRP A O 1
ATOM 1297 N N . CYS A 1 170 ? -1.908 2.119 6.644 1.00 91.50 170 CYS A N 1
ATOM 1298 C CA . CYS A 1 170 ? -1.630 1.630 7.974 1.00 91.50 170 CYS A CA 1
ATOM 1299 C C . CYS A 1 170 ? -1.697 0.103 8.011 1.00 91.50 170 CYS A C 1
ATOM 1301 O O . CYS A 1 170 ? -2.192 -0.545 7.083 1.00 91.50 170 CYS A O 1
ATOM 1303 N N . VAL A 1 171 ? -1.158 -0.454 9.088 1.00 91.44 171 VAL A N 1
ATOM 1304 C CA . VAL A 1 171 ? -1.194 -1.882 9.389 1.00 91.44 171 VAL A CA 1
ATOM 1305 C C . VAL A 1 171 ? -1.808 -2.048 10.773 1.00 91.44 171 VAL A C 1
ATOM 1307 O O . VAL A 1 171 ? -1.257 -1.502 11.734 1.00 91.44 171 VAL A O 1
ATOM 1310 N N . PRO A 1 172 ? -2.934 -2.768 10.904 1.00 93.88 172 PRO A N 1
ATOM 1311 C CA . PRO A 1 172 ? -3.455 -3.172 12.197 1.00 93.88 172 PRO A CA 1
ATOM 1312 C C . PRO A 1 172 ? -2.476 -4.068 12.942 1.00 93.88 172 PRO A C 1
ATOM 1314 O O . PRO A 1 172 ? -1.960 -5.044 12.390 1.00 93.88 172 PRO A O 1
ATOM 1317 N N . ILE A 1 173 ? -2.264 -3.746 14.212 1.00 93.62 173 ILE A N 1
ATOM 1318 C CA . ILE A 1 173 ? -1.437 -4.522 15.142 1.00 93.62 173 ILE A CA 1
ATOM 1319 C C . ILE A 1 173 ? -2.279 -5.251 16.197 1.00 93.62 173 ILE A C 1
ATOM 1321 O O . ILE A 1 173 ? -1.744 -5.981 17.025 1.00 93.62 173 ILE A O 1
ATOM 1325 N N . THR A 1 174 ? -3.600 -5.077 16.143 1.00 94.25 174 THR A N 1
ATOM 1326 C CA . THR A 1 174 ? -4.596 -5.747 16.988 1.00 94.25 174 THR A CA 1
ATOM 1327 C C . THR A 1 174 ? -5.752 -6.259 16.129 1.00 94.25 174 THR A C 1
ATOM 1329 O O . THR A 1 174 ? -5.992 -5.754 15.029 1.00 94.25 174 THR A O 1
ATOM 1332 N N . GLU A 1 175 ? -6.458 -7.280 16.618 1.00 94.50 175 GLU A N 1
ATOM 1333 C CA . GLU A 1 175 ? -7.801 -7.586 16.115 1.00 94.50 175 GLU A CA 1
ATOM 1334 C C . GLU A 1 175 ? -8.808 -6.572 16.687 1.00 94.50 175 GLU A C 1
ATOM 1336 O O . GLU A 1 175 ? -8.518 -5.956 17.719 1.00 94.50 175 GLU A O 1
ATOM 1341 N N . PRO A 1 176 ? -9.981 -6.391 16.050 1.00 94.19 176 PRO A N 1
ATOM 1342 C CA . PRO A 1 176 ? -10.990 -5.457 16.531 1.00 94.19 176 PRO A CA 1
ATOM 1343 C C . PRO A 1 176 ? -11.383 -5.712 17.992 1.00 94.19 176 PRO A C 1
ATOM 1345 O O . PRO A 1 176 ? -11.669 -6.848 18.376 1.00 94.19 176 PRO A O 1
ATOM 1348 N N . TYR A 1 177 ? -11.428 -4.649 18.794 1.00 95.00 177 TYR A N 1
ATOM 1349 C CA . TYR A 1 177 ? -11.775 -4.700 20.212 1.00 95.00 177 TYR A CA 1
ATOM 1350 C C . TYR A 1 177 ? -12.782 -3.607 20.584 1.00 95.00 177 TYR A C 1
ATOM 1352 O O . TYR A 1 177 ? -12.821 -2.535 19.984 1.00 95.00 177 TYR A O 1
ATOM 1360 N N . GLU A 1 178 ? -13.622 -3.880 21.578 1.00 96.06 178 GLU A N 1
ATOM 1361 C CA . GLU A 1 178 ? -14.605 -2.915 22.072 1.00 96.06 178 GLU A CA 1
ATOM 1362 C C . GLU A 1 178 ? -13.924 -1.885 22.981 1.00 96.06 17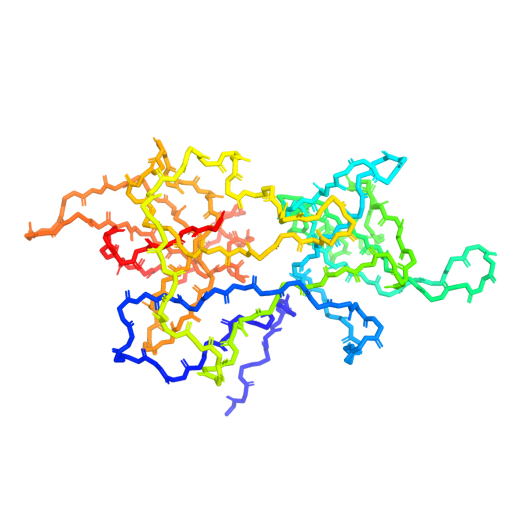8 GLU A C 1
ATOM 1364 O O . GLU A 1 178 ? -13.218 -2.246 23.926 1.00 96.06 178 GLU A O 1
ATOM 1369 N N . ALA A 1 179 ? -14.130 -0.598 22.699 1.00 93.44 179 ALA A N 1
ATOM 1370 C CA . ALA A 1 179 ? -13.709 0.480 23.586 1.00 93.44 179 ALA A CA 1
ATOM 1371 C C . ALA A 1 179 ? -14.693 1.651 23.512 1.00 93.44 179 ALA A C 1
ATOM 1373 O O . ALA A 1 179 ? -14.814 2.324 22.488 1.00 93.44 179 ALA A O 1
ATOM 1374 N N . GLY A 1 180 ? -15.387 1.898 24.627 1.00 90.56 180 GLY A N 1
ATOM 1375 C CA . GLY A 1 180 ? -16.513 2.829 24.658 1.00 90.56 180 GLY A CA 1
ATOM 1376 C C . GLY A 1 180 ? -17.682 2.289 23.835 1.00 90.56 180 GLY A C 1
ATOM 1377 O O . GLY A 1 180 ? -18.024 1.121 23.963 1.00 90.56 180 GLY A O 1
ATOM 1378 N N . ASP A 1 181 ? -18.254 3.135 22.980 1.00 90.06 181 ASP A N 1
ATOM 1379 C CA . ASP A 1 181 ? -19.408 2.799 22.133 1.00 90.06 181 ASP A CA 1
ATOM 1380 C C . ASP A 1 181 ? -19.007 2.383 20.699 1.00 90.06 181 ASP A C 1
ATOM 1382 O O . ASP A 1 181 ? -19.825 2.447 19.780 1.00 90.06 181 ASP A O 1
ATOM 1386 N N . ASP A 1 182 ? -17.742 2.008 20.472 1.00 92.94 182 ASP A N 1
ATOM 1387 C CA . ASP A 1 182 ? -17.219 1.676 19.141 1.00 92.94 182 ASP A CA 1
ATOM 1388 C C . ASP A 1 182 ? -16.324 0.428 19.157 1.00 92.94 182 ASP A C 1
ATOM 1390 O O . ASP A 1 182 ? -15.767 0.026 20.186 1.00 92.94 182 ASP A O 1
ATOM 1394 N N . ILE A 1 183 ? -16.168 -0.170 17.977 1.00 92.19 183 ILE A N 1
ATOM 1395 C CA . ILE A 1 183 ? -15.228 -1.259 17.727 1.00 92.19 183 ILE A CA 1
ATOM 1396 C C . ILE A 1 183 ? -13.974 -0.633 17.133 1.00 92.19 183 ILE A C 1
ATOM 1398 O O . ILE A 1 183 ? -14.002 -0.091 16.029 1.00 92.19 183 ILE A O 1
ATOM 1402 N N . ASN A 1 184 ? -12.871 -0.716 17.861 1.00 95.31 184 ASN A N 1
ATOM 1403 C CA . ASN A 1 184 ? -11.620 -0.054 17.542 1.00 95.31 184 ASN A CA 1
ATOM 1404 C C . ASN A 1 184 ? -10.539 -1.046 17.128 1.00 95.31 184 ASN A C 1
ATOM 1406 O O . ASN A 1 184 ? -10.607 -2.240 17.412 1.00 95.31 184 ASN A O 1
ATOM 1410 N N . VAL A 1 185 ? -9.539 -0.525 16.428 1.00 96.00 185 VAL A N 1
ATOM 1411 C CA . VAL A 1 185 ? -8.352 -1.250 15.993 1.00 96.00 185 VAL A CA 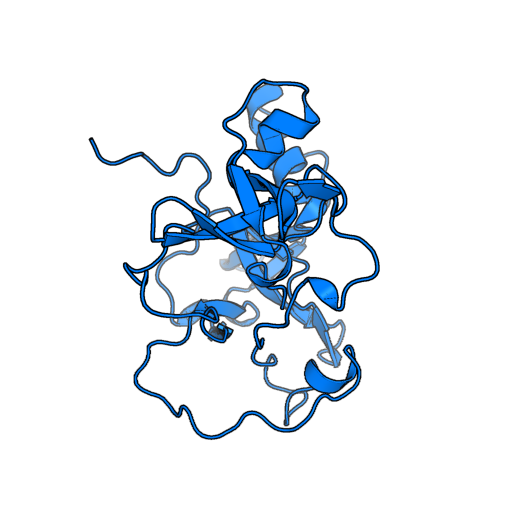1
ATOM 1412 C C . VAL A 1 185 ? -7.153 -0.337 16.194 1.00 96.00 185 VAL A C 1
ATOM 1414 O O . VAL A 1 185 ? -7.147 0.808 15.736 1.00 96.00 185 VAL A O 1
ATOM 1417 N N . ASP A 1 186 ? -6.120 -0.861 16.838 1.00 96.38 186 ASP A N 1
ATOM 1418 C CA . ASP A 1 186 ? -4.830 -0.190 16.915 1.00 96.38 186 ASP A CA 1
ATOM 1419 C C . ASP A 1 186 ? -4.028 -0.459 15.650 1.00 96.38 186 ASP A C 1
ATOM 1421 O O . ASP A 1 186 ? -3.861 -1.607 15.223 1.00 96.38 186 ASP A O 1
ATOM 1425 N N . VAL A 1 187 ? -3.520 0.615 15.058 1.00 95.62 187 VAL A N 1
ATOM 1426 C CA . 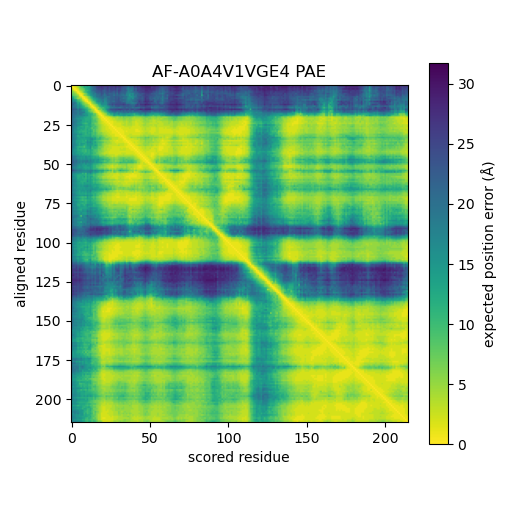VAL A 1 187 ? -2.764 0.593 13.814 1.00 95.62 187 VAL A CA 1
ATOM 1427 C C . VAL A 1 187 ? -1.455 1.355 13.955 1.00 95.62 187 VAL A C 1
ATOM 1429 O O . VAL A 1 187 ? -1.331 2.301 14.733 1.00 95.62 187 VAL A O 1
ATOM 1432 N N . VAL A 1 188 ? -0.495 0.998 13.112 1.00 93.00 188 VAL A N 1
ATOM 1433 C CA . VAL A 1 188 ? 0.713 1.790 12.868 1.00 93.00 188 VAL A CA 1
ATOM 1434 C C . VAL A 1 188 ? 0.735 2.258 11.422 1.00 93.00 188 VAL A C 1
ATOM 1436 O O . VAL A 1 188 ? 0.093 1.659 10.556 1.00 93.00 188 VAL A O 1
ATOM 1439 N N . ARG A 1 189 ? 1.476 3.327 11.122 1.00 89.69 189 ARG A N 1
ATOM 1440 C CA . ARG A 1 189 ? 1.699 3.726 9.727 1.00 89.69 189 ARG A CA 1
ATOM 1441 C C . ARG A 1 189 ? 2.455 2.614 9.004 1.00 89.69 189 ARG A C 1
ATOM 1443 O O . ARG A 1 189 ? 3.343 1.985 9.567 1.00 89.69 189 ARG A O 1
ATOM 1450 N N . MET A 1 190 ? 2.146 2.397 7.729 1.00 84.19 190 MET A N 1
ATOM 1451 C CA . MET A 1 190 ? 2.852 1.397 6.920 1.00 84.19 190 MET A CA 1
ATOM 1452 C C . MET A 1 190 ? 4.364 1.669 6.865 1.00 84.19 190 MET A C 1
ATOM 1454 O O . MET A 1 190 ? 5.158 0.736 6.832 1.00 84.19 190 MET A O 1
ATOM 1458 N N . SER A 1 191 ? 4.767 2.943 6.914 1.00 77.38 191 SER A N 1
ATOM 1459 C CA . SER A 1 191 ? 6.171 3.351 6.998 1.00 77.38 191 SER A CA 1
ATOM 1460 C C . SER A 1 191 ? 6.857 2.931 8.304 1.00 77.38 191 SER A C 1
ATOM 1462 O O . SER A 1 191 ? 8.053 2.676 8.291 1.00 77.38 191 SER A O 1
ATOM 1464 N N . THR A 1 192 ? 6.124 2.805 9.415 1.00 82.75 192 THR A N 1
ATOM 1465 C CA . THR A 1 192 ? 6.673 2.407 10.725 1.00 82.75 192 THR A CA 1
ATOM 1466 C C . THR A 1 192 ? 6.453 0.930 11.055 1.00 82.75 192 THR A C 1
ATOM 1468 O O . THR A 1 192 ? 7.069 0.415 11.984 1.00 82.75 192 THR A O 1
ATOM 1471 N N . TRP A 1 193 ? 5.628 0.218 10.280 1.00 81.25 193 TRP A N 1
ATOM 1472 C CA . TRP A 1 193 ? 5.419 -1.228 10.402 1.00 81.25 193 TRP A CA 1
ATOM 1473 C C . TRP A 1 193 ? 6.713 -2.063 10.488 1.00 81.25 193 TRP A C 1
ATOM 1475 O O . TRP A 1 193 ? 6.763 -2.950 11.343 1.00 81.25 193 TRP A O 1
ATOM 1485 N N . PRO A 1 194 ? 7.785 -1.775 9.713 1.00 75.94 194 PRO A N 1
ATOM 1486 C CA . PRO A 1 194 ? 9.079 -2.422 9.905 1.00 75.94 194 PRO A CA 1
ATOM 1487 C C . PRO A 1 194 ? 9.537 -2.448 11.355 1.00 75.94 194 PRO A C 1
ATOM 1489 O O . PRO A 1 194 ? 9.829 -3.510 11.886 1.00 75.94 194 PRO A O 1
ATOM 1492 N N . SER A 1 195 ? 9.556 -1.292 12.009 1.00 80.19 195 SER A N 1
ATOM 1493 C CA . SER A 1 195 ? 10.042 -1.131 13.375 1.00 80.19 195 SER A CA 1
ATOM 1494 C C . SER A 1 195 ? 9.261 -1.983 14.381 1.00 80.19 195 SER A C 1
ATOM 1496 O O . SER A 1 195 ? 9.877 -2.557 15.279 1.00 80.19 195 SER A O 1
ATOM 1498 N N . VAL A 1 196 ? 7.953 -2.180 14.170 1.00 80.31 196 VAL A N 1
ATOM 1499 C CA . VAL A 1 196 ? 7.114 -3.056 15.010 1.00 80.31 196 VAL A CA 1
ATOM 1500 C C . VAL A 1 196 ? 7.580 -4.510 14.969 1.00 80.31 196 VAL A C 1
ATOM 1502 O O . VAL A 1 196 ? 7.690 -5.143 16.016 1.00 80.31 196 VAL A O 1
ATOM 1505 N N . ILE A 1 197 ? 7.900 -5.045 13.783 1.00 76.00 197 ILE A N 1
ATOM 1506 C CA . ILE A 1 197 ? 8.355 -6.441 13.620 1.00 76.00 197 ILE A CA 1
ATOM 1507 C C . ILE A 1 197 ? 9.625 -6.711 14.441 1.00 76.00 197 ILE A C 1
ATOM 1509 O O . ILE A 1 197 ? 9.823 -7.815 14.945 1.00 76.00 197 ILE A O 1
ATOM 1513 N N . TYR A 1 198 ? 10.470 -5.694 14.611 1.00 75.19 198 TYR A N 1
ATOM 1514 C CA . TYR A 1 198 ? 11.712 -5.787 15.378 1.00 75.19 198 TYR A CA 1
ATOM 1515 C C . TYR A 1 198 ? 11.559 -5.370 16.847 1.00 75.19 198 TYR A C 1
ATOM 1517 O O . TYR A 1 198 ? 12.565 -5.162 17.523 1.00 75.19 198 TYR A O 1
ATOM 1525 N N . GLY A 1 199 ? 10.325 -5.238 17.343 1.00 81.25 199 GLY A N 1
ATOM 1526 C CA . GLY A 1 199 ? 10.043 -4.909 18.741 1.00 81.25 199 GLY A CA 1
ATOM 1527 C C . GLY A 1 199 ? 10.448 -3.491 19.143 1.00 81.25 199 GLY A C 1
ATOM 1528 O O . GLY A 1 199 ? 10.725 -3.255 20.315 1.00 81.25 199 GLY A O 1
ATOM 1529 N N . GLN A 1 200 ? 10.536 -2.562 18.188 1.00 84.00 200 GLN A N 1
ATOM 1530 C CA . GLN A 1 200 ? 10.769 -1.151 18.487 1.00 84.00 200 GLN A CA 1
ATOM 1531 C C . GLN A 1 200 ? 9.448 -0.457 18.818 1.00 84.00 200 GLN A C 1
ATOM 1533 O O . GLN A 1 200 ? 8.426 -0.705 18.172 1.00 84.00 200 GLN A O 1
ATOM 1538 N N . ASP A 1 201 ? 9.499 0.466 19.773 1.00 89.31 201 ASP A N 1
ATOM 1539 C CA . ASP A 1 201 ? 8.367 1.328 20.088 1.00 89.31 201 ASP A CA 1
ATOM 1540 C C . ASP A 1 201 ? 8.137 2.323 18.946 1.00 89.31 201 ASP A C 1
ATOM 1542 O O . ASP A 1 201 ? 9.037 3.066 18.545 1.00 89.31 201 ASP A O 1
ATOM 1546 N N . VAL A 1 202 ? 6.913 2.349 18.424 1.00 89.75 202 VAL A N 1
ATOM 1547 C CA . VAL A 1 202 ? 6.482 3.295 17.390 1.00 89.75 202 VAL A CA 1
ATOM 1548 C C . VAL A 1 202 ? 5.156 3.938 17.779 1.00 89.75 202 VAL A C 1
ATOM 1550 O O . VAL A 1 202 ? 4.404 3.360 18.566 1.00 89.75 202 VAL A O 1
ATOM 1553 N N . PRO A 1 203 ? 4.821 5.113 17.217 1.00 93.50 203 PRO A N 1
ATOM 1554 C CA . PRO A 1 203 ? 3.502 5.697 17.400 1.00 93.50 203 PRO A CA 1
ATOM 1555 C C . PRO A 1 203 ? 2.397 4.757 16.904 1.00 93.50 203 PRO A C 1
ATOM 1557 O O . PRO A 1 203 ? 2.379 4.357 15.735 1.00 93.50 203 PRO A O 1
ATOM 1560 N N . THR A 1 204 ? 1.464 4.458 17.803 1.00 95.19 204 THR A N 1
ATOM 1561 C CA . THR A 1 204 ? 0.247 3.689 17.535 1.00 95.19 204 THR A CA 1
ATOM 1562 C C . THR A 1 204 ? -0.951 4.627 17.525 1.00 95.19 204 THR A C 1
ATOM 1564 O O . THR A 1 204 ? -1.012 5.586 18.296 1.00 95.19 204 THR A O 1
ATOM 1567 N N . PHE A 1 205 ? -1.913 4.340 16.657 1.00 96.00 205 PHE A N 1
ATOM 1568 C CA . PHE A 1 205 ? -3.139 5.109 16.506 1.00 96.00 205 PHE A CA 1
ATOM 1569 C C . PHE A 1 205 ? -4.338 4.180 16.629 1.00 96.00 205 PHE A C 1
ATOM 1571 O O . PHE A 1 205 ? -4.363 3.123 16.007 1.00 96.00 205 PHE A O 1
ATOM 1578 N N . THR A 1 206 ? -5.349 4.596 17.381 1.00 95.88 206 THR A N 1
ATOM 1579 C CA . THR A 1 206 ? -6.610 3.860 17.489 1.00 95.88 206 THR A CA 1
ATOM 1580 C C . THR A 1 206 ? -7.600 4.413 16.472 1.00 95.88 206 THR A C 1
ATOM 1582 O O . THR A 1 206 ? -7.869 5.617 16.446 1.00 95.88 206 THR A O 1
ATOM 1585 N N . ILE A 1 207 ? -8.125 3.543 15.611 1.00 93.88 207 ILE A N 1
ATOM 1586 C CA . ILE A 1 207 ? -9.086 3.899 14.565 1.00 93.88 207 ILE A CA 1
ATOM 1587 C C . ILE A 1 207 ? -10.322 3.003 14.705 1.00 93.88 207 ILE A C 1
ATOM 1589 O O . ILE A 1 207 ? -10.168 1.785 14.819 1.00 93.88 207 ILE A O 1
ATOM 1593 N N . PRO A 1 208 ? -11.544 3.558 14.626 1.00 93.06 208 PRO A N 1
ATOM 1594 C CA . PRO A 1 208 ? -12.746 2.744 14.520 1.00 93.06 208 PRO A CA 1
ATOM 1595 C C . PRO A 1 208 ? -12.688 1.793 13.322 1.00 93.06 208 PRO A C 1
ATOM 1597 O O . PRO A 1 208 ? -12.414 2.217 12.197 1.00 93.06 208 PRO A O 1
ATOM 1600 N N . ALA A 1 209 ? -13.000 0.514 13.528 1.00 91.62 209 ALA A N 1
ATOM 1601 C CA . ALA A 1 209 ? -12.931 -0.527 12.504 1.00 91.62 209 ALA A CA 1
ATOM 1602 C C . ALA A 1 209 ? -13.787 -0.188 11.272 1.00 91.62 209 ALA A C 1
ATOM 1604 O O . ALA A 1 209 ? -13.381 -0.437 10.138 1.00 91.62 209 ALA A O 1
ATOM 1605 N N . HIS A 1 210 ? -14.938 0.458 11.483 1.00 87.81 210 HIS A N 1
ATOM 1606 C CA . HIS A 1 210 ? -15.838 0.909 10.418 1.00 87.81 210 HIS A CA 1
ATOM 1607 C C . HIS A 1 210 ? -15.269 2.064 9.564 1.00 87.81 210 HIS A C 1
ATOM 1609 O O . HIS A 1 210 ? -15.863 2.428 8.551 1.00 87.81 210 HIS A O 1
ATOM 1615 N N . ARG A 1 211 ? -14.131 2.652 9.963 1.00 90.50 211 ARG A N 1
ATOM 1616 C CA . ARG A 1 211 ? -13.395 3.704 9.234 1.00 90.50 211 ARG A CA 1
ATOM 1617 C C . ARG A 1 211 ? -12.110 3.197 8.582 1.00 90.50 211 ARG A C 1
ATOM 1619 O O . ARG A 1 211 ? -11.352 3.994 8.026 1.00 90.50 211 ARG A O 1
ATOM 1626 N N . LEU A 1 212 ? -11.853 1.894 8.659 1.00 92.69 212 LEU A N 1
ATOM 1627 C CA . LEU A 1 212 ? -10.748 1.243 7.971 1.00 92.69 212 LEU A CA 1
ATOM 1628 C C . LEU A 1 212 ? -11.232 0.629 6.663 1.00 92.69 212 LEU A C 1
ATOM 1630 O O . LEU A 1 212 ? -12.310 0.037 6.591 1.00 92.69 212 LEU A O 1
ATOM 1634 N N . PHE A 1 213 ? -10.396 0.745 5.635 1.00 92.56 213 PHE A N 1
ATOM 1635 C CA . PHE A 1 213 ? -10.687 0.233 4.303 1.00 92.56 213 PHE A CA 1
ATOM 1636 C C . PHE A 1 213 ? -9.553 -0.639 3.771 1.00 92.56 213 PHE A C 1
ATOM 1638 O O . PHE A 1 213 ? -8.376 -0.398 4.031 1.00 92.56 213 PHE A O 1
ATOM 1645 N N . THR A 1 214 ? -9.913 -1.642 2.984 1.00 90.69 214 THR A N 1
ATOM 1646 C CA . THR A 1 214 ? -9.010 -2.470 2.184 1.00 90.69 214 THR A CA 1
ATOM 1647 C C . THR A 1 214 ? -9.302 -2.277 0.694 1.00 90.69 214 THR A C 1
ATOM 1649 O O . THR A 1 214 ? -10.200 -1.516 0.340 1.00 90.69 214 THR A O 1
ATOM 1652 N N . TYR A 1 215 ? -8.533 -2.934 -0.172 1.00 83.81 215 TYR A N 1
ATOM 1653 C CA . TYR A 1 215 ? -8.659 -2.864 -1.629 1.00 83.81 215 TYR A CA 1
ATOM 1654 C C . TYR A 1 215 ? -8.615 -4.273 -2.25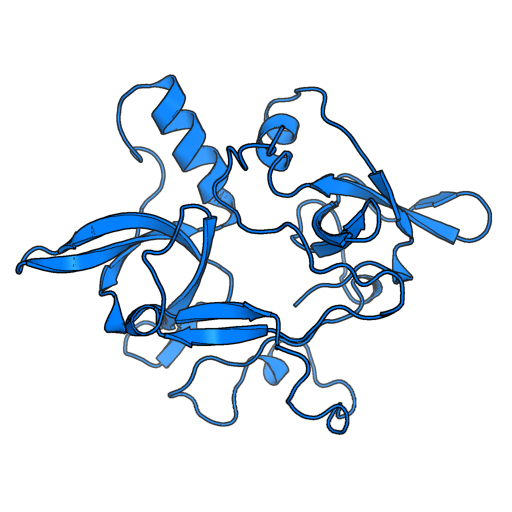2 1.00 83.81 215 TYR A C 1
ATOM 1656 O O . TYR A 1 215 ? -7.952 -5.191 -1.710 1.00 83.81 215 TYR A O 1
#

Radius of gyration: 17.88 Å; Cα contacts (8 Å, |Δi|>4): 402; chains: 1; bounding box: 50×36×48 Å

Foldseek 3Di:
DPPPLVQFPPFWFDQPLPDLFFFWKFWAQLVVDDDHTWFFQKKFADPPNQAIPHRQWTFHAWDQDPVRATWTWIFGNLCSLVQVVCCVVVVDHSVPTPTDIDGSRRIITIDGDDPPDDPPDDDDDDPPVVQQDPPDSNGGHIGGKDQQVVDPWQAQDWKWAADPSGTATWGFNDTFDDDDPATKTKIDGPSCVSCVVVVHDDDIDIDGSRSIIDD

pLDDT: mean 75.92, std 18.58, range [28.47, 96.38]

Nearest PDB structures (foldseek):
  4ii1-assembly4_D  TM=4.231E-01  e=1.221E-02  Homo sapiens
  6hq9-assembly2_B  TM=8.240E-01  e=1.420E+00  Homo sapiens
  5oql-assembly1_m  TM=7.171E-01  e=4.290E+00  Thermochaetoides thermophila DSM 1495
  6rxu-assembly1_Cb  TM=3.396E-01  e=1.077E+00  Thermochaetoides thermophila

Secondary structure (DSSP, 8-state):
-----TT-------B-TT-SSPPPEEEEEGGGSSSP-TT-EEEEEPGGG-SEEEEEEEEEEEEE-TTS-EEEEEEEHHHHHHHHHHHHHHSS-STTS--EEEEGGG-EEEEEPPTTS-S--------TTTTTS-S-TTSPPPB--EEGGGSS--TT--EEEEETTEEEEEEESS--EEETTEEEEEEEETTTHHHHHTT-----EEEEGGG-EE-

Solvent-accessible surface area (backbone atoms only — not comparable to full-atom values): 12577 Å² total; per-residue (Å²): 131,81,78,73,63,87,57,44,50,91,44,85,40,65,90,44,80,86,56,90,65,73,65,37,28,40,58,40,56,42,77,82,47,74,90,82,44,31,52,39,45,27,30,34,66,24,81,93,65,58,46,65,44,71,74,47,27,17,34,53,48,82,41,72,42,99,84,71,43,64,20,32,30,29,26,47,50,93,46,41,58,60,28,52,52,48,21,71,76,66,75,46,62,61,85,87,46,87,60,46,76,43,49,35,89,54,34,23,33,65,39,70,55,68,90,91,69,78,92,86,77,81,77,82,89,64,64,85,75,59,63,60,57,40,102,42,73,88,50,77,39,58,41,52,63,38,63,41,75,80,49,98,70,45,57,78,38,78,31,38,32,73,55,98,52,18,48,30,48,24,28,28,77,33,61,80,40,83,59,87,98,44,49,29,25,40,26,28,44,53,78,53,44,58,45,50,79,74,74,44,92,70,80,71,46,79,42,50,38,91,56,28,25,31,110

Mean predicted aligned error: 10.07 Å